Protein AF-A6TVL2-F1 (afdb_monomer_lite)

Radius of gyration: 31.49 Å; chains: 1; bounding box: 75×98×92 Å

Sequence (326 aa):
MNNKSIMKRIFPSILFLMISLLLFSCSPSPERPEEEHNPNNTPETPQVLEEMEEELLNLMHDLDSIEGIQVAMLEEENEKMEEDMEESYVLKSEEDEVVLAEEHDEGEEETKENGVDVQRLIHEHQLIGILLGAEDIEGNLDLDELPPADMEALWFELNNLIDELHRKWNVLEPELQKAKVDRSDIEEFEEQLDRLSLTVLDQEIMESLFHSNQLTFLLAKYRGNFDDDLPNEIPKMKFYIRESVLLAANDNFVEAVDAVESAQELEEQIRHILIKEDAEDVVQKFQLSIDDLIHELNNEDFYLTQIKAPIVIKNIMLMDETFSAH

Structure (mmCIF, N/CA/C/O backbone):
data_AF-A6TVL2-F1
#
_entry.id   AF-A6TVL2-F1
#
loop_
_atom_site.group_PDB
_atom_site.id
_atom_site.type_symbol
_atom_site.label_atom_id
_atom_site.label_alt_id
_atom_site.label_comp_id
_atom_site.label_asym_id
_atom_site.label_entity_id
_atom_site.label_seq_id
_atom_site.pdbx_PDB_ins_code
_atom_site.Cartn_x
_atom_site.Cartn_y
_atom_site.Cartn_z
_atom_site.occupancy
_atom_site.B_iso_or_equiv
_atom_site.auth_seq_id
_atom_site.auth_comp_id
_atom_site.auth_asym_id
_atom_site.auth_atom_id
_atom_site.pdbx_PDB_model_num
ATOM 1 N N . MET A 1 1 ? -34.918 69.072 38.604 1.00 52.12 1 MET A N 1
ATOM 2 C CA . MET A 1 1 ? -34.604 67.818 39.331 1.00 52.12 1 MET A CA 1
ATOM 3 C C . MET A 1 1 ? -33.172 67.425 39.007 1.00 52.12 1 MET A C 1
ATOM 5 O O . MET A 1 1 ? -32.757 67.586 37.872 1.00 52.12 1 MET A O 1
ATOM 9 N N . ASN A 1 2 ? -32.385 67.060 40.019 1.00 49.00 2 ASN A N 1
ATOM 10 C CA . ASN A 1 2 ? -30.921 67.048 39.957 1.00 49.00 2 ASN A CA 1
ATOM 11 C C . ASN A 1 2 ? -30.409 65.695 39.409 1.00 49.00 2 ASN A C 1
ATOM 13 O O . ASN A 1 2 ? -30.448 64.695 40.123 1.00 49.00 2 ASN A O 1
ATOM 17 N N . ASN A 1 3 ? -29.930 65.652 38.159 1.00 53.09 3 ASN A N 1
ATOM 18 C CA . ASN A 1 3 ? -29.545 64.410 37.454 1.00 53.09 3 ASN A CA 1
ATOM 19 C C . ASN A 1 3 ? -28.445 63.584 38.157 1.00 53.09 3 ASN A C 1
ATOM 21 O O . ASN A 1 3 ? -28.313 62.388 37.905 1.00 53.09 3 ASN A O 1
ATOM 25 N N . LYS A 1 4 ? -27.698 64.175 39.100 1.00 54.31 4 LYS A N 1
ATOM 26 C CA . LYS A 1 4 ? -26.676 63.468 39.891 1.00 54.31 4 LYS A CA 1
ATOM 27 C C . LYS A 1 4 ? -27.239 62.488 40.932 1.00 54.31 4 LYS A C 1
ATOM 29 O O . LYS A 1 4 ? -26.519 61.571 41.319 1.00 54.31 4 LYS A O 1
ATOM 34 N N . SER A 1 5 ? -28.484 62.642 41.400 1.00 53.41 5 SER A N 1
ATOM 35 C CA . SER A 1 5 ? -29.063 61.711 42.392 1.00 53.41 5 SER A CA 1
ATOM 36 C C . SER A 1 5 ? -29.716 60.481 41.757 1.00 53.41 5 SER A C 1
ATOM 38 O O . SER A 1 5 ? -29.784 59.429 42.391 1.00 53.41 5 SER A O 1
ATOM 40 N N . ILE A 1 6 ? -30.143 60.599 40.498 1.00 57.78 6 ILE A N 1
ATOM 41 C CA . ILE A 1 6 ? -30.764 59.515 39.730 1.00 57.78 6 ILE A CA 1
ATOM 42 C C . ILE A 1 6 ? -29.687 58.505 39.306 1.00 57.78 6 ILE A C 1
ATOM 44 O O . ILE A 1 6 ? -29.838 57.306 39.531 1.00 57.78 6 ILE A O 1
ATOM 48 N N . MET A 1 7 ? -28.535 58.987 38.829 1.00 56.09 7 MET A N 1
ATOM 49 C CA . MET A 1 7 ? -27.430 58.127 38.388 1.00 56.09 7 MET A CA 1
ATOM 50 C C . MET A 1 7 ? -26.834 57.277 39.528 1.00 56.09 7 MET A C 1
ATOM 52 O O . MET A 1 7 ? -26.486 56.122 39.311 1.00 56.09 7 MET A O 1
ATOM 56 N N . LYS A 1 8 ? -26.806 57.789 40.770 1.00 57.53 8 LYS A N 1
ATOM 57 C CA . LYS A 1 8 ? -26.320 57.043 41.951 1.00 57.53 8 LYS A CA 1
ATOM 58 C C . LYS A 1 8 ? -27.260 55.930 42.433 1.00 57.53 8 LYS A C 1
ATOM 60 O O . LYS A 1 8 ? -26.809 55.049 43.154 1.00 57.53 8 LYS A O 1
ATOM 65 N N . ARG A 1 9 ? -28.546 55.962 42.063 1.00 61.84 9 ARG A N 1
ATOM 66 C CA . ARG A 1 9 ? -29.520 54.904 42.403 1.00 61.84 9 ARG A CA 1
ATOM 67 C C . ARG A 1 9 ? -29.642 53.844 41.309 1.00 61.84 9 ARG A C 1
ATOM 69 O O . ARG A 1 9 ? -29.896 52.684 41.613 1.00 61.84 9 ARG A O 1
ATOM 76 N N . ILE A 1 10 ? -29.415 54.233 40.056 1.00 62.88 10 ILE A N 1
ATOM 77 C CA . ILE A 1 10 ? -29.495 53.327 38.905 1.00 62.88 10 ILE A CA 1
ATOM 78 C C . ILE A 1 10 ? -28.203 52.508 38.747 1.00 62.88 10 ILE A C 1
ATOM 80 O O . ILE A 1 10 ? -28.277 51.319 38.456 1.00 62.88 10 ILE A O 1
ATOM 84 N N . PHE A 1 11 ? -27.031 53.093 39.022 1.00 64.88 11 PHE A N 1
ATOM 85 C CA . PHE A 1 11 ? -25.739 52.408 38.875 1.00 64.88 11 PHE A CA 1
ATOM 86 C C . PHE A 1 11 ? -25.601 51.091 39.672 1.00 64.88 11 PHE A C 1
ATOM 88 O O . PHE A 1 11 ? -25.216 50.096 39.063 1.00 64.88 11 PHE A O 1
ATOM 95 N N . PRO A 1 12 ? -25.967 51.000 40.972 1.00 66.94 12 PRO A N 1
ATOM 96 C CA . PRO A 1 12 ? -25.895 49.723 41.687 1.00 66.94 12 PRO A CA 1
ATOM 97 C C . PRO A 1 12 ? -26.920 48.699 41.175 1.00 66.94 12 PRO A C 1
ATOM 99 O O . PRO A 1 12 ? -26.655 47.505 41.232 1.00 66.94 12 PRO A O 1
ATOM 102 N N . SER A 1 13 ? -28.051 49.149 40.620 1.00 66.81 13 SER A N 1
ATOM 103 C CA . SER A 1 13 ? -29.080 48.257 40.067 1.00 66.81 13 SER A CA 1
ATOM 104 C C . SER A 1 13 ? -28.656 47.658 38.719 1.00 66.81 13 SER A C 1
ATOM 106 O O . SER A 1 13 ? -28.900 46.484 38.472 1.00 66.81 13 SER A O 1
ATOM 108 N N . ILE A 1 14 ? -27.963 48.431 37.872 1.00 71.50 14 ILE A N 1
ATOM 109 C CA . ILE A 1 14 ? -27.392 47.942 36.603 1.00 71.50 14 ILE A CA 1
ATOM 110 C C . ILE A 1 14 ? -26.191 47.023 36.862 1.00 71.50 14 ILE A C 1
ATOM 112 O O . ILE A 1 14 ? -26.055 45.995 36.204 1.00 71.50 14 ILE A O 1
ATOM 116 N N . LEU A 1 15 ? -25.353 47.344 37.854 1.00 69.25 15 LEU A N 1
ATOM 117 C CA . LEU A 1 15 ? -24.212 46.505 38.229 1.00 69.25 15 LEU A CA 1
ATOM 118 C C . LEU A 1 15 ? -24.666 45.145 38.791 1.00 69.25 15 LEU A C 1
ATOM 120 O O . LEU A 1 15 ? -24.077 44.120 38.464 1.00 69.25 15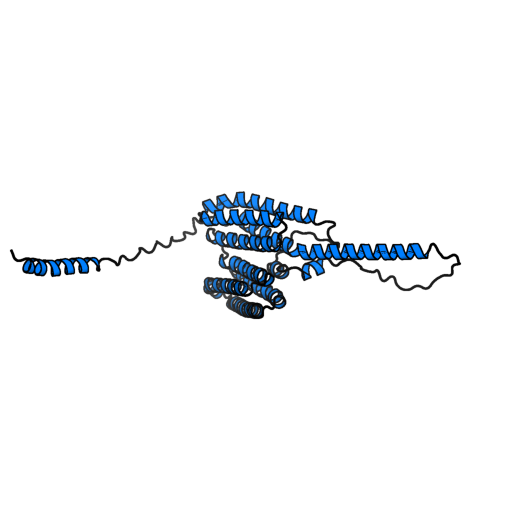 LEU A O 1
ATOM 124 N N . PHE A 1 16 ? -25.755 45.113 39.567 1.00 69.38 16 PHE A N 1
ATOM 125 C CA . PHE A 1 16 ? -26.350 43.869 40.071 1.00 69.38 16 PHE A CA 1
ATOM 126 C C . PHE A 1 16 ? -27.021 43.037 38.958 1.00 69.38 16 PHE A C 1
ATOM 128 O O . PHE A 1 16 ? -26.980 41.806 38.987 1.00 69.38 16 PHE A O 1
ATOM 135 N N . LEU A 1 17 ? -27.582 43.693 37.933 1.00 68.88 17 LEU A N 1
ATOM 136 C CA . LEU A 1 17 ? -28.165 43.025 36.762 1.00 68.88 17 LEU A CA 1
ATOM 137 C C . LEU A 1 17 ? -27.091 42.422 35.830 1.00 68.88 17 LEU A C 1
ATOM 139 O O . LEU A 1 17 ? -27.290 41.349 35.276 1.00 68.88 17 LEU A O 1
ATOM 143 N N . MET A 1 18 ? -25.925 43.064 35.707 1.00 63.66 18 MET A N 1
ATOM 144 C CA . MET A 1 18 ? -24.775 42.519 34.963 1.00 63.66 18 MET A CA 1
ATOM 145 C C . MET A 1 18 ? -24.092 41.354 35.694 1.00 63.66 18 MET A C 1
ATOM 147 O O . MET A 1 18 ? -23.687 40.391 35.054 1.00 63.66 18 MET A O 1
ATOM 151 N N . ILE A 1 19 ? -24.005 41.395 37.028 1.00 65.94 19 ILE A N 1
ATOM 152 C CA . ILE A 1 19 ? -23.413 40.303 37.825 1.00 65.94 19 ILE A CA 1
ATOM 153 C C . ILE A 1 19 ? -24.326 39.064 37.856 1.00 65.94 19 ILE A C 1
ATOM 155 O O . ILE A 1 19 ? -23.829 37.942 37.875 1.00 65.94 19 ILE A O 1
ATOM 159 N N . SER A 1 20 ? -25.650 39.236 37.796 1.00 57.59 20 SER A N 1
ATOM 160 C CA . SER A 1 20 ? -26.596 38.106 37.731 1.00 57.59 20 SER A CA 1
ATOM 161 C C . SER A 1 20 ? -26.622 37.400 36.369 1.00 57.59 20 SER A C 1
ATOM 163 O O . SER A 1 20 ? -26.923 36.210 36.321 1.00 57.59 20 SER A O 1
ATOM 165 N N . LEU A 1 21 ? -26.228 38.078 35.285 1.00 56.72 21 LEU A N 1
ATOM 166 C CA . LEU A 1 21 ? -26.064 37.466 33.958 1.00 56.72 21 LEU A CA 1
ATOM 167 C C . LEU A 1 21 ? -24.776 36.632 33.820 1.00 56.72 21 LEU A C 1
ATOM 169 O O . LEU A 1 21 ? -24.690 35.810 32.915 1.00 56.72 21 LEU A O 1
ATOM 173 N N . LEU A 1 22 ? -23.807 36.780 34.732 1.00 52.56 22 LEU A N 1
ATOM 174 C CA . LEU A 1 22 ? -22.560 35.998 34.737 1.00 52.56 22 LEU A CA 1
ATOM 175 C C . LEU A 1 22 ? -22.637 34.711 35.581 1.00 52.56 22 LEU A C 1
ATOM 177 O O . LEU A 1 22 ? -21.680 33.945 35.600 1.00 52.56 22 LEU A O 1
ATOM 181 N N . LEU A 1 23 ? -23.761 34.447 36.262 1.00 48.16 23 LEU A N 1
ATOM 182 C CA . LEU A 1 23 ? -23.944 33.267 37.127 1.00 48.16 23 LEU A CA 1
ATOM 183 C C . LEU A 1 23 ? -24.873 32.187 36.533 1.00 48.16 23 LEU A C 1
ATOM 185 O O . LEU A 1 23 ? -25.192 31.225 37.222 1.00 48.16 23 LEU A O 1
ATOM 189 N N . PHE A 1 24 ? -25.276 32.314 35.262 1.00 47.53 24 PHE A N 1
ATOM 190 C CA . PHE A 1 24 ? -26.097 31.318 34.548 1.00 47.53 24 PHE A CA 1
ATOM 191 C C . PHE A 1 24 ? -25.427 30.709 33.303 1.00 47.53 24 PHE A C 1
ATOM 193 O O . PHE A 1 24 ? -26.079 29.991 32.553 1.00 47.53 24 PHE A O 1
ATOM 200 N N . SER A 1 25 ? -24.125 30.930 33.094 1.00 40.12 25 SER A N 1
ATOM 201 C CA . SER A 1 25 ? -23.369 30.304 31.999 1.00 40.12 25 SER A CA 1
ATOM 202 C C . SER A 1 25 ? -22.441 29.204 32.517 1.00 40.12 25 SER A C 1
ATOM 204 O O . SER A 1 25 ? -21.225 29.323 32.455 1.00 40.12 25 SER A O 1
ATOM 206 N N . CYS A 1 26 ? -23.046 28.146 33.047 1.00 41.94 26 CYS A N 1
ATOM 207 C CA . CYS A 1 26 ? -22.468 26.806 33.137 1.00 41.94 26 CYS A CA 1
ATOM 208 C C . CYS A 1 26 ? -23.635 25.826 32.984 1.00 41.94 26 CYS A C 1
ATOM 210 O O . CYS A 1 26 ? -24.176 25.320 33.965 1.00 41.94 26 CYS A O 1
ATOM 212 N N . SER A 1 27 ? -24.082 25.619 31.747 1.00 43.22 27 SER A N 1
ATOM 213 C CA . SER A 1 27 ? -24.756 24.373 31.401 1.00 43.22 27 SER A CA 1
ATOM 214 C C . SER A 1 27 ? -23.661 23.317 31.241 1.00 43.22 27 SER A C 1
ATOM 216 O O . SER A 1 27 ? -22.768 23.545 30.421 1.00 43.22 27 SER A O 1
ATOM 218 N N . PRO A 1 28 ? -23.674 22.192 31.975 1.00 39.69 28 PRO A N 1
ATOM 219 C CA . PRO A 1 28 ? -22.946 21.028 31.496 1.00 39.69 28 PRO A CA 1
ATOM 220 C C . PRO A 1 28 ? -23.493 20.733 30.097 1.00 39.69 28 PRO A C 1
ATOM 222 O O . PRO A 1 28 ? -24.714 20.681 29.914 1.00 39.69 28 PRO A O 1
ATOM 225 N N . SER A 1 29 ? -22.613 20.629 29.099 1.00 44.09 29 SER A N 1
ATOM 226 C CA . SER A 1 29 ? -23.004 19.978 27.853 1.00 44.09 29 SER A CA 1
ATOM 227 C C . SER A 1 29 ? -23.643 18.649 28.246 1.00 44.09 29 SER A C 1
ATOM 229 O O . SER A 1 29 ? -23.066 17.955 29.087 1.00 44.09 29 SER A O 1
ATOM 231 N N . PRO A 1 30 ? -24.827 18.293 27.725 1.00 38.66 30 PRO A N 1
ATOM 232 C CA . PRO A 1 30 ? -25.226 16.906 27.799 1.00 38.66 30 PRO A CA 1
ATOM 233 C C . PRO A 1 30 ? -24.100 16.134 27.112 1.00 38.66 30 PRO A C 1
ATOM 235 O O . PRO A 1 30 ? -23.794 16.403 25.946 1.00 38.66 30 PRO A O 1
ATOM 238 N N . GLU A 1 31 ? -23.437 15.248 27.855 1.00 39.66 31 GLU A N 1
ATOM 239 C CA . GLU A 1 31 ? -22.768 14.110 27.240 1.00 39.66 31 GLU A CA 1
ATOM 240 C C . GLU A 1 31 ? -23.773 13.583 26.215 1.00 39.66 31 GLU A C 1
ATOM 242 O O . GLU A 1 31 ? -24.938 13.322 26.552 1.00 39.66 31 GLU A O 1
ATOM 247 N N . ARG A 1 32 ? -23.377 13.558 24.933 1.00 36.53 32 ARG A N 1
ATOM 248 C CA . ARG A 1 32 ? -24.118 12.735 23.979 1.00 36.53 32 ARG A CA 1
ATOM 249 C C . ARG A 1 32 ? -24.212 11.376 24.668 1.00 36.53 32 ARG A C 1
ATOM 251 O O . ARG A 1 32 ? -23.190 10.954 25.211 1.00 36.53 32 ARG A O 1
ATOM 258 N N . PRO A 1 33 ? -25.389 10.736 24.721 1.00 35.12 33 PRO A N 1
ATOM 259 C CA . PRO A 1 33 ? -25.401 9.335 25.089 1.00 35.12 33 PRO A CA 1
ATOM 260 C C . PRO A 1 33 ? -24.352 8.692 24.187 1.00 35.12 33 PRO A C 1
ATOM 262 O O . PRO A 1 33 ? -24.442 8.855 22.968 1.00 35.12 33 PRO A O 1
ATOM 265 N N . GLU A 1 34 ? -23.321 8.082 24.771 1.00 39.59 34 GLU A N 1
ATOM 266 C CA . GLU A 1 34 ? -22.623 7.019 24.067 1.00 39.59 34 GLU A CA 1
ATOM 267 C C . GLU A 1 34 ? -23.757 6.126 23.574 1.00 39.59 34 GLU A C 1
ATOM 269 O O . GLU A 1 34 ? -24.573 5.653 24.375 1.00 39.59 34 GLU A O 1
ATOM 274 N N . GLU A 1 35 ? -23.946 6.070 22.254 1.00 39.97 35 GLU A N 1
ATOM 275 C CA . GLU A 1 35 ? -24.850 5.087 21.692 1.00 39.97 35 GLU A CA 1
ATOM 276 C C . GLU A 1 35 ? -24.286 3.758 22.171 1.00 39.97 35 GLU A C 1
ATOM 278 O O . GLU A 1 35 ? -23.203 3.359 21.754 1.00 39.97 35 GLU A O 1
ATOM 283 N N . GLU A 1 36 ? -24.973 3.131 23.131 1.00 35.69 36 GLU A N 1
ATOM 284 C CA . GLU A 1 36 ? -24.740 1.739 23.483 1.00 35.69 36 GLU A CA 1
ATOM 285 C C . GLU A 1 36 ? -24.767 0.980 22.159 1.00 35.69 36 GLU A C 1
ATOM 287 O O . GLU A 1 36 ? -25.831 0.815 21.548 1.00 35.69 36 GLU A O 1
ATOM 292 N N . HIS A 1 37 ? -23.582 0.590 21.690 1.00 45.03 37 HIS A N 1
ATOM 293 C CA . HIS A 1 37 ? -23.422 -0.273 20.542 1.00 45.03 37 HIS A CA 1
ATOM 294 C C . HIS A 1 37 ? -24.151 -1.562 20.914 1.00 45.03 37 HIS A C 1
ATOM 296 O O . HIS A 1 37 ? -23.710 -2.320 21.773 1.00 45.03 37 HIS A O 1
ATOM 302 N N . ASN A 1 38 ? -25.368 -1.726 20.397 1.00 44.03 38 ASN A N 1
ATOM 303 C CA . ASN A 1 38 ? -26.148 -2.930 20.608 1.00 44.03 38 ASN A CA 1
ATOM 304 C C . ASN A 1 38 ? -25.693 -3.926 19.539 1.00 44.03 38 ASN A C 1
ATOM 306 O O . ASN A 1 38 ? -26.133 -3.775 18.395 1.00 44.03 38 ASN A O 1
ATOM 310 N N . PRO A 1 39 ? -24.878 -4.938 19.887 1.00 52.16 39 PRO A N 1
ATOM 311 C CA . PRO A 1 39 ? -24.320 -5.879 18.917 1.00 52.16 39 PRO A CA 1
ATOM 312 C C . PRO A 1 39 ? -25.400 -6.667 18.159 1.00 52.16 39 PRO A C 1
ATOM 314 O O . PRO A 1 39 ? -25.133 -7.247 17.123 1.00 52.16 39 PRO A O 1
ATOM 317 N N . ASN A 1 40 ? -26.667 -6.647 18.600 1.00 54.09 40 ASN A N 1
ATOM 318 C CA . ASN A 1 40 ? -27.753 -7.332 17.889 1.00 54.09 40 ASN A CA 1
ATOM 319 C C . ASN A 1 40 ? -28.254 -6.614 16.617 1.00 54.09 40 ASN A C 1
ATOM 321 O O . ASN A 1 40 ? -29.217 -7.096 16.021 1.00 54.09 40 ASN A O 1
ATOM 325 N N . ASN A 1 41 ? -27.696 -5.459 16.231 1.00 65.38 41 ASN A N 1
ATOM 326 C CA . ASN A 1 41 ? -28.152 -4.687 15.062 1.00 65.38 41 ASN A CA 1
ATOM 327 C C . ASN A 1 41 ? -27.027 -4.234 14.110 1.00 65.38 41 ASN A C 1
ATOM 329 O O . ASN A 1 41 ? -27.333 -3.524 13.148 1.00 65.38 41 ASN A O 1
ATOM 333 N N . THR A 1 42 ? -25.765 -4.581 14.371 1.00 75.62 42 THR A N 1
ATOM 334 C CA . THR A 1 42 ? -24.653 -4.261 13.464 1.00 75.62 42 THR A CA 1
ATOM 335 C C . THR A 1 42 ? -24.659 -5.266 12.305 1.00 75.62 42 THR A C 1
ATOM 337 O O . THR A 1 42 ? -24.845 -6.456 12.558 1.00 75.62 42 THR A O 1
ATOM 340 N N . PRO A 1 43 ? -24.575 -4.829 11.036 1.00 86.00 43 PRO A N 1
ATOM 341 C CA . PRO A 1 43 ? -24.480 -5.757 9.912 1.00 86.00 43 PRO A CA 1
ATOM 342 C C . PRO A 1 43 ? -23.125 -6.482 9.913 1.00 86.00 43 PRO A C 1
ATOM 344 O O . PRO A 1 43 ? -22.121 -5.885 10.286 1.00 86.00 43 PRO A O 1
ATOM 347 N N . GLU A 1 44 ? -23.102 -7.739 9.461 1.00 89.25 44 GLU A N 1
ATOM 348 C CA . GLU A 1 44 ? -21.853 -8.464 9.173 1.00 89.25 44 GLU A CA 1
ATOM 349 C C . GLU A 1 44 ? -21.042 -7.725 8.099 1.00 89.25 44 GLU A C 1
ATOM 351 O O . GLU A 1 44 ? -21.626 -7.089 7.207 1.00 89.25 44 GLU A O 1
ATOM 356 N N . THR A 1 45 ? -19.713 -7.832 8.165 1.00 90.50 45 THR A N 1
ATOM 357 C CA . THR A 1 45 ? -18.810 -7.271 7.154 1.00 90.50 45 THR A CA 1
ATOM 358 C C . THR A 1 45 ? -19.135 -7.848 5.769 1.00 90.50 45 THR A C 1
ATOM 360 O O . THR A 1 45 ? -19.138 -9.067 5.584 1.00 90.50 45 THR A O 1
ATOM 363 N N . PRO A 1 46 ? -19.443 -7.008 4.762 1.00 93.56 46 PRO A N 1
ATOM 364 C CA . PRO A 1 46 ? -19.700 -7.483 3.413 1.00 93.56 46 PRO A CA 1
ATOM 365 C C . PRO A 1 46 ? -18.424 -8.072 2.811 1.00 93.56 46 PRO A C 1
ATOM 367 O O . PRO A 1 46 ? -17.417 -7.379 2.740 1.00 93.56 46 PRO A O 1
ATOM 370 N N . GLN A 1 47 ? -18.497 -9.291 2.273 1.00 94.62 47 GLN A N 1
ATOM 371 C CA . GLN A 1 47 ? -17.367 -9.949 1.596 1.00 94.62 47 GLN A CA 1
ATOM 372 C C . GLN A 1 47 ? -16.707 -9.057 0.525 1.00 94.62 47 GLN A C 1
ATOM 374 O O . GLN A 1 47 ? -15.495 -9.061 0.362 1.00 94.62 47 GLN A O 1
ATOM 379 N N . VAL A 1 48 ? -17.500 -8.237 -0.175 1.00 96.69 48 VAL A N 1
ATOM 380 C CA . VAL A 1 48 ? -16.995 -7.310 -1.199 1.00 96.69 48 VAL A CA 1
ATOM 381 C C . VAL A 1 48 ? -16.019 -6.260 -0.642 1.00 96.69 48 VAL A C 1
ATOM 383 O O . VAL A 1 48 ? -15.192 -5.766 -1.395 1.00 96.69 48 VAL A O 1
ATOM 386 N N . LEU A 1 49 ? -16.087 -5.922 0.652 1.00 96.12 49 LEU A N 1
ATOM 387 C CA . LEU A 1 49 ? -15.123 -5.024 1.296 1.00 96.12 49 LEU A CA 1
ATOM 388 C C . LEU A 1 49 ? -13.731 -5.664 1.336 1.00 96.12 49 LEU A C 1
ATOM 390 O O . LEU A 1 49 ? -12.756 -5.008 0.986 1.00 96.12 49 LEU A O 1
ATOM 394 N N . GLU A 1 50 ? -13.656 -6.939 1.722 1.00 93.88 50 GLU A N 1
ATOM 395 C CA . GLU A 1 50 ? -12.404 -7.703 1.790 1.00 93.88 50 GLU A CA 1
ATOM 396 C C . GLU A 1 50 ? -11.839 -7.964 0.394 1.00 93.88 50 GLU A C 1
ATOM 398 O O . GLU A 1 50 ? -10.662 -7.719 0.156 1.00 93.88 50 GLU A O 1
ATOM 403 N N . GLU A 1 51 ? -12.693 -8.363 -0.554 1.00 96.81 51 GLU A N 1
ATOM 404 C CA . GLU A 1 51 ? -12.283 -8.570 -1.949 1.00 96.81 51 GLU A CA 1
ATOM 405 C C . GLU A 1 51 ? -11.722 -7.289 -2.584 1.00 96.81 51 GLU A C 1
ATOM 407 O O . GLU A 1 51 ? -10.771 -7.351 -3.354 1.00 96.81 51 GLU A O 1
ATOM 412 N N . MET A 1 52 ? -12.301 -6.120 -2.278 1.00 97.88 52 MET A N 1
ATOM 413 C CA . MET A 1 52 ? -11.763 -4.842 -2.757 1.00 97.88 52 MET A CA 1
ATOM 414 C C . MET A 1 52 ? -10.410 -4.511 -2.127 1.00 97.88 52 MET A C 1
ATOM 416 O O . MET A 1 52 ? -9.555 -3.951 -2.806 1.00 97.88 52 MET A O 1
ATOM 420 N N . GLU A 1 53 ? -10.218 -4.818 -0.843 1.00 96.94 53 GLU A N 1
ATOM 421 C CA . GLU A 1 53 ? -8.933 -4.609 -0.170 1.00 96.94 53 GLU A CA 1
ATOM 422 C C . GLU A 1 53 ? -7.842 -5.479 -0.806 1.00 96.94 53 GLU A C 1
ATOM 424 O O . GLU A 1 53 ? -6.781 -4.961 -1.145 1.00 96.94 53 GLU A O 1
ATOM 429 N N . GLU A 1 54 ? -8.125 -6.761 -1.044 1.00 96.69 54 GLU A N 1
ATOM 430 C CA . GLU A 1 54 ? -7.216 -7.691 -1.725 1.00 96.69 54 GLU A CA 1
ATOM 431 C C . GLU A 1 54 ? -6.875 -7.218 -3.148 1.00 96.69 54 GLU A C 1
ATOM 433 O O . GLU A 1 54 ? -5.701 -7.115 -3.501 1.00 96.69 54 GLU A O 1
ATOM 438 N N . GLU A 1 55 ? -7.875 -6.838 -3.951 1.00 97.44 55 GLU A N 1
ATOM 439 C CA . GLU A 1 55 ? -7.644 -6.354 -5.319 1.00 97.44 55 GLU A CA 1
ATOM 440 C C . GLU A 1 55 ? -6.805 -5.071 -5.364 1.00 97.44 55 GLU A C 1
ATOM 442 O O . GLU A 1 55 ? -5.955 -4.930 -6.244 1.00 97.44 55 GLU A O 1
ATOM 447 N N . LEU A 1 56 ? -6.992 -4.151 -4.411 1.00 98.44 56 LEU A N 1
ATOM 448 C CA . LEU A 1 56 ? -6.160 -2.950 -4.298 1.00 98.44 56 LEU A CA 1
ATOM 449 C C . LEU A 1 56 ? -4.707 -3.290 -3.955 1.00 98.44 56 LEU A C 1
ATOM 451 O O . LEU A 1 56 ? -3.795 -2.678 -4.507 1.00 98.44 56 LEU A O 1
ATOM 455 N N . LEU A 1 57 ? -4.480 -4.255 -3.062 1.00 98.31 57 LEU A N 1
ATOM 456 C CA . LEU A 1 57 ? -3.134 -4.678 -2.673 1.00 98.31 57 LEU A CA 1
ATOM 457 C C . LEU A 1 57 ? -2.414 -5.405 -3.813 1.00 98.31 57 LEU A C 1
ATOM 459 O O . LEU A 1 57 ? -1.244 -5.117 -4.073 1.00 98.31 57 LEU A O 1
ATOM 463 N N . ASN A 1 58 ? -3.115 -6.272 -4.544 1.00 97.06 58 ASN A N 1
ATOM 464 C CA . ASN A 1 58 ? -2.542 -6.938 -5.712 1.00 97.06 58 ASN A CA 1
ATOM 465 C C . ASN A 1 58 ? -2.258 -5.924 -6.833 1.00 97.06 58 ASN A C 1
ATOM 467 O O . ASN A 1 58 ? -1.192 -5.966 -7.440 1.00 97.06 58 ASN A O 1
ATOM 471 N N . LEU A 1 59 ? -3.153 -4.951 -7.057 1.00 97.81 59 LEU A N 1
ATOM 472 C CA . LEU A 1 59 ? -2.910 -3.847 -7.991 1.00 97.81 59 LEU A CA 1
ATOM 473 C C . LEU A 1 59 ? -1.665 -3.038 -7.600 1.00 97.81 59 LEU A C 1
ATOM 475 O O . LEU A 1 59 ? -0.874 -2.689 -8.471 1.00 97.81 59 LEU A O 1
ATOM 479 N N . MET A 1 60 ? -1.470 -2.746 -6.309 1.00 98.31 60 MET A N 1
ATOM 480 C CA . MET A 1 60 ? -0.256 -2.074 -5.828 1.00 98.31 60 MET A CA 1
ATOM 481 C C . MET A 1 60 ? 0.999 -2.886 -6.138 1.00 98.31 60 MET A C 1
ATOM 483 O O . MET A 1 60 ? 1.987 -2.310 -6.587 1.00 98.31 60 MET A O 1
ATOM 487 N N . HIS A 1 61 ? 0.963 -4.203 -5.928 1.00 97.31 61 HIS A N 1
ATOM 488 C CA . HIS A 1 61 ? 2.076 -5.076 -6.290 1.00 97.31 61 HIS A CA 1
ATOM 489 C C . HIS A 1 61 ? 2.364 -5.004 -7.796 1.00 97.31 61 HIS A C 1
ATOM 491 O O . HIS A 1 61 ? 3.508 -4.801 -8.198 1.00 97.31 61 HIS A O 1
ATOM 497 N N . ASP A 1 62 ? 1.327 -5.132 -8.623 1.00 96.38 62 ASP A N 1
ATOM 498 C CA . ASP A 1 62 ? 1.448 -5.124 -10.081 1.00 96.38 62 ASP A CA 1
ATOM 499 C C . ASP A 1 62 ? 1.983 -3.780 -10.606 1.00 96.38 62 ASP A C 1
ATOM 501 O O . ASP A 1 62 ? 2.845 -3.763 -11.485 1.00 96.38 62 ASP A O 1
ATOM 505 N N . LEU A 1 63 ? 1.527 -2.659 -10.031 1.00 97.56 63 LEU A N 1
ATOM 506 C CA . LEU A 1 63 ? 2.035 -1.310 -10.304 1.00 97.56 63 LEU A CA 1
ATOM 507 C C . LEU A 1 63 ? 3.521 -1.171 -9.947 1.00 97.56 63 LEU A C 1
ATOM 509 O O . LEU A 1 63 ? 4.293 -0.623 -10.733 1.00 97.56 63 LEU A O 1
ATOM 513 N N . ASP A 1 64 ? 3.927 -1.677 -8.782 1.00 97.06 64 ASP A N 1
ATOM 514 C CA . ASP A 1 64 ? 5.304 -1.595 -8.280 1.00 97.06 64 ASP A CA 1
ATOM 515 C C . ASP A 1 64 ? 6.286 -2.448 -9.107 1.00 97.06 64 ASP A C 1
ATOM 517 O O . ASP A 1 64 ? 7.482 -2.171 -9.158 1.00 97.06 64 ASP A O 1
ATOM 521 N N . SER A 1 65 ? 5.794 -3.470 -9.813 1.00 95.56 65 SER A N 1
ATOM 522 C CA . SER A 1 65 ? 6.605 -4.290 -10.722 1.00 95.56 65 SER A CA 1
ATOM 523 C C . SER A 1 65 ? 6.897 -3.625 -12.074 1.00 95.56 65 SER A C 1
ATOM 525 O O . SER A 1 65 ? 7.805 -4.069 -12.781 1.00 95.56 65 SER A O 1
ATOM 527 N N . ILE A 1 66 ? 6.163 -2.572 -12.457 1.00 95.31 66 ILE A N 1
ATOM 528 C CA . ILE A 1 66 ? 6.216 -1.987 -13.809 1.00 95.31 66 ILE A CA 1
ATOM 529 C C . ILE A 1 66 ? 7.617 -1.509 -14.187 1.00 95.31 66 ILE A C 1
ATOM 531 O O . ILE A 1 66 ? 8.064 -1.773 -15.303 1.00 95.31 66 ILE A O 1
ATOM 535 N N . GLU A 1 67 ? 8.317 -0.811 -13.291 1.00 94.94 67 GLU A N 1
ATOM 536 C CA . GLU A 1 67 ? 9.642 -0.264 -13.601 1.00 94.94 67 GLU A CA 1
ATOM 537 C C . GLU A 1 67 ? 10.650 -1.384 -13.886 1.00 94.94 67 GLU A C 1
ATOM 539 O O . GLU A 1 67 ? 11.339 -1.355 -14.906 1.00 94.94 67 GLU A O 1
ATOM 544 N N . GLY A 1 68 ? 10.670 -2.429 -13.057 1.00 93.62 68 GLY A N 1
ATOM 545 C CA . GLY A 1 68 ? 11.551 -3.575 -13.276 1.00 93.62 68 GLY A CA 1
ATOM 546 C C . GLY A 1 68 ? 11.225 -4.350 -14.555 1.00 93.62 68 GLY A C 1
ATOM 547 O O . GLY A 1 68 ? 12.142 -4.778 -15.256 1.00 93.62 68 GLY A O 1
ATOM 548 N N . ILE A 1 69 ? 9.943 -4.460 -14.923 1.00 93.44 69 ILE A N 1
ATOM 549 C CA . ILE A 1 69 ? 9.523 -5.035 -16.212 1.00 93.44 69 ILE A CA 1
ATOM 550 C C . ILE A 1 69 ? 10.055 -4.193 -17.378 1.00 93.44 69 ILE A C 1
ATOM 552 O O . ILE A 1 69 ? 10.612 -4.741 -18.329 1.00 93.44 69 ILE A O 1
ATOM 556 N N . GLN A 1 70 ? 9.927 -2.865 -17.310 1.00 93.69 70 GLN A N 1
ATOM 557 C CA . GLN A 1 70 ? 10.434 -1.970 -18.354 1.00 93.69 70 GLN A CA 1
ATOM 558 C C . GLN A 1 70 ? 11.953 -2.087 -18.507 1.00 93.69 70 GLN A C 1
ATOM 560 O O . GLN A 1 70 ? 12.455 -2.126 -19.632 1.00 93.69 70 GLN A O 1
ATOM 565 N N . VAL A 1 71 ? 12.685 -2.182 -17.395 1.00 93.75 71 VAL A N 1
ATOM 566 C CA . VAL A 1 71 ? 14.136 -2.408 -17.414 1.00 93.75 71 VAL A CA 1
ATOM 567 C C . VAL A 1 71 ? 14.464 -3.759 -18.049 1.00 93.75 71 VAL A C 1
ATOM 569 O O . VAL A 1 71 ? 15.328 -3.811 -18.922 1.00 93.75 71 VAL A O 1
ATOM 572 N N . ALA A 1 72 ? 13.732 -4.822 -17.708 1.00 92.19 72 ALA A N 1
ATOM 573 C CA . ALA A 1 72 ? 13.927 -6.144 -18.303 1.00 92.19 72 ALA A CA 1
ATOM 574 C C . ALA A 1 72 ? 13.709 -6.145 -19.822 1.00 92.19 72 ALA A C 1
ATOM 576 O O . ALA A 1 72 ? 14.513 -6.702 -20.568 1.00 92.19 72 ALA A O 1
ATOM 577 N N . MET A 1 73 ? 12.667 -5.463 -20.299 1.00 90.69 73 MET A N 1
ATOM 578 C CA . MET A 1 73 ? 12.411 -5.316 -21.734 1.00 90.69 73 MET A CA 1
ATOM 579 C C . MET A 1 73 ? 13.533 -4.553 -22.451 1.00 90.69 73 MET A C 1
ATOM 581 O O . MET A 1 73 ? 13.929 -4.925 -23.555 1.00 90.69 73 MET A O 1
ATOM 585 N N . LEU A 1 74 ? 14.063 -3.493 -21.830 1.00 91.38 74 LEU A N 1
ATOM 586 C CA . LEU A 1 74 ? 15.171 -2.714 -22.389 1.00 91.38 74 LEU A CA 1
ATOM 587 C C . LEU A 1 74 ? 16.478 -3.517 -22.434 1.00 91.38 74 LEU A C 1
ATOM 589 O O . LEU A 1 74 ? 17.223 -3.408 -23.409 1.00 91.38 74 LEU A O 1
ATOM 593 N N . GLU A 1 75 ? 16.777 -4.307 -21.400 1.00 91.00 75 GLU A N 1
ATOM 594 C CA . GLU A 1 75 ? 17.941 -5.202 -21.394 1.00 91.00 75 GLU A CA 1
ATOM 595 C C . GLU A 1 75 ? 17.826 -6.254 -22.505 1.00 91.00 75 GLU A C 1
ATOM 597 O O . GLU A 1 75 ? 18.772 -6.431 -23.272 1.00 91.00 75 GLU A O 1
ATOM 602 N N . GLU A 1 76 ? 16.649 -6.855 -22.684 1.00 88.56 76 GLU A N 1
ATOM 603 C CA . GLU A 1 76 ? 16.428 -7.883 -23.707 1.00 88.56 76 GLU A CA 1
ATOM 604 C C . GLU A 1 76 ? 16.530 -7.314 -25.135 1.00 88.56 76 GLU A C 1
ATOM 606 O O . GLU A 1 76 ? 17.090 -7.950 -26.031 1.00 88.56 76 GLU A O 1
ATOM 611 N N . GLU A 1 77 ? 16.022 -6.098 -25.371 1.00 87.69 77 GLU A N 1
ATOM 612 C CA . GLU A 1 77 ? 16.179 -5.413 -26.661 1.00 87.69 77 GLU A CA 1
ATOM 613 C C . GLU A 1 77 ? 17.658 -5.123 -26.963 1.00 87.69 77 GLU A C 1
ATOM 615 O O . GLU A 1 77 ? 18.111 -5.307 -28.098 1.00 87.69 77 GLU A O 1
ATOM 620 N N . ASN A 1 78 ? 18.430 -4.709 -25.954 1.00 88.38 78 ASN A N 1
ATOM 621 C CA . ASN A 1 78 ? 19.860 -4.452 -26.107 1.00 88.38 78 ASN A CA 1
ATOM 622 C C . ASN A 1 78 ? 20.649 -5.732 -26.411 1.00 88.38 78 ASN A C 1
ATOM 624 O O . ASN A 1 78 ? 21.481 -5.708 -27.319 1.00 88.38 78 ASN A O 1
ATOM 628 N N . GLU A 1 79 ? 20.365 -6.843 -25.726 1.00 87.69 79 GLU A N 1
ATOM 629 C CA . GLU A 1 79 ? 21.004 -8.138 -26.001 1.00 87.69 79 GLU A CA 1
ATOM 630 C C . GLU A 1 79 ? 20.724 -8.607 -27.435 1.00 87.69 79 GLU A C 1
ATOM 632 O O . GLU A 1 79 ? 21.658 -8.930 -28.173 1.00 87.69 79 GLU A O 1
ATOM 637 N N . LYS A 1 80 ? 19.465 -8.527 -27.890 1.00 86.44 80 LYS A N 1
ATOM 638 C CA . LYS A 1 80 ? 19.087 -8.862 -29.277 1.00 86.44 80 LYS A CA 1
ATOM 639 C C . LYS A 1 80 ? 19.824 -7.997 -30.304 1.00 86.44 80 LYS A C 1
ATOM 641 O O . LYS A 1 80 ? 20.280 -8.501 -31.329 1.00 86.44 80 LYS A O 1
ATOM 646 N N . MET A 1 81 ? 19.974 -6.696 -30.040 1.00 85.38 81 MET A N 1
ATOM 647 C CA . MET A 1 81 ? 20.732 -5.800 -30.922 1.00 85.38 81 MET A CA 1
ATOM 648 C C . MET A 1 81 ? 22.231 -6.130 -30.966 1.00 85.38 81 MET A C 1
ATOM 650 O O . MET A 1 81 ? 22.853 -5.982 -32.023 1.00 85.38 81 MET A O 1
ATOM 654 N N . GLU A 1 82 ? 22.831 -6.535 -29.845 1.00 85.56 82 GLU A N 1
ATOM 655 C CA . GLU A 1 82 ? 24.237 -6.952 -29.797 1.00 85.56 82 GLU A CA 1
ATOM 656 C C . GLU A 1 82 ? 24.466 -8.261 -30.562 1.00 85.56 82 GLU A C 1
ATOM 658 O O . GLU A 1 82 ? 25.400 -8.328 -31.369 1.00 85.56 82 GLU A O 1
ATOM 663 N N . GLU A 1 83 ? 23.580 -9.245 -30.403 1.00 83.12 83 GLU A N 1
ATOM 664 C CA . GLU A 1 83 ? 23.619 -10.510 -31.149 1.00 83.12 83 GLU A CA 1
ATOM 665 C C . GLU A 1 83 ? 23.477 -10.288 -32.663 1.00 83.12 83 GLU A C 1
ATOM 667 O O . GLU A 1 83 ? 24.304 -10.777 -33.439 1.00 83.12 83 GLU A O 1
ATOM 672 N N . ASP A 1 84 ? 22.512 -9.466 -33.091 1.00 80.00 84 ASP A N 1
ATOM 673 C CA . ASP A 1 84 ? 22.317 -9.100 -34.502 1.00 80.00 84 ASP A CA 1
ATOM 674 C C . ASP A 1 84 ? 23.557 -8.396 -35.089 1.00 80.00 84 ASP A C 1
ATOM 676 O O . ASP A 1 84 ? 23.936 -8.604 -36.252 1.00 80.00 84 ASP A O 1
ATOM 680 N N . MET A 1 85 ? 24.222 -7.544 -34.297 1.00 75.94 85 MET A N 1
ATOM 681 C CA . MET A 1 85 ? 25.473 -6.911 -34.710 1.00 75.94 85 MET A CA 1
ATOM 682 C C . MET A 1 85 ? 26.588 -7.944 -34.867 1.00 75.94 85 MET A C 1
ATOM 684 O O . MET A 1 85 ? 27.242 -7.939 -35.916 1.00 75.94 85 MET A O 1
ATOM 688 N N . GLU A 1 86 ? 26.809 -8.818 -33.883 1.00 72.38 86 GLU A N 1
ATOM 689 C CA . GLU A 1 86 ? 27.835 -9.867 -33.938 1.00 72.38 86 GLU A CA 1
ATOM 690 C C . GLU A 1 86 ? 27.616 -10.820 -35.123 1.00 72.38 86 GLU A C 1
ATOM 692 O O . GLU A 1 86 ? 28.556 -11.056 -35.893 1.00 72.38 86 GLU A O 1
ATOM 697 N N . GLU A 1 87 ? 26.383 -11.272 -35.367 1.00 69.00 87 GLU A N 1
ATOM 698 C CA . GLU A 1 87 ? 26.042 -12.125 -36.514 1.00 69.00 87 GLU A CA 1
ATOM 699 C C . GLU A 1 87 ? 26.306 -11.401 -37.849 1.00 69.00 87 GLU A C 1
ATOM 701 O O . GLU A 1 87 ? 26.879 -11.972 -38.785 1.00 69.00 87 GLU A O 1
ATOM 706 N N . SER A 1 88 ? 26.009 -10.098 -37.929 1.00 67.31 88 SER A N 1
ATOM 707 C CA . SER A 1 88 ? 26.305 -9.290 -39.121 1.00 67.31 88 SER A CA 1
ATOM 708 C C . SER A 1 88 ? 27.809 -9.101 -39.386 1.00 67.31 88 SER A C 1
ATOM 710 O O . SER A 1 88 ? 28.214 -8.962 -40.547 1.00 67.31 88 SER A O 1
ATOM 712 N N . TYR A 1 89 ? 28.648 -9.098 -38.341 1.00 58.34 89 TYR A N 1
ATOM 713 C CA . TYR A 1 89 ? 30.109 -9.035 -38.467 1.00 58.34 89 TYR A CA 1
ATOM 714 C C . TYR A 1 89 ? 30.702 -10.381 -38.900 1.00 58.34 89 TYR A C 1
ATOM 716 O O . TYR A 1 89 ? 31.627 -10.385 -39.717 1.00 58.34 89 TYR A O 1
ATOM 724 N N . VAL A 1 90 ? 30.154 -11.500 -38.416 1.00 60.31 90 VAL A N 1
ATOM 725 C CA . VAL A 1 90 ? 30.562 -12.860 -38.812 1.00 60.31 90 VAL A CA 1
ATOM 726 C C . VAL A 1 90 ? 30.174 -13.151 -40.268 1.00 60.31 90 VAL A C 1
ATOM 728 O O . VAL A 1 90 ? 31.008 -13.600 -41.050 1.00 60.31 90 VAL A O 1
ATOM 731 N N . LEU A 1 91 ? 28.967 -12.782 -40.703 1.00 55.88 91 LEU A N 1
ATOM 732 C CA . LEU A 1 91 ? 28.541 -12.971 -42.099 1.00 55.88 91 LEU A CA 1
ATOM 733 C C . LEU A 1 91 ? 29.354 -12.131 -43.103 1.00 55.88 91 LEU A C 1
ATOM 735 O O . LEU A 1 91 ? 29.498 -12.510 -44.265 1.00 55.88 91 LEU A O 1
ATOM 739 N N . LYS A 1 92 ? 29.917 -10.994 -42.671 1.00 54.75 92 LYS A N 1
ATOM 740 C CA . LYS A 1 92 ? 30.778 -10.142 -43.511 1.00 54.75 92 LYS A CA 1
ATOM 741 C C . LYS A 1 92 ? 32.218 -10.634 -43.624 1.00 54.75 92 LYS A C 1
ATOM 743 O O . LYS A 1 92 ? 32.880 -10.277 -44.596 1.00 54.75 92 LYS A O 1
ATOM 748 N N . SER A 1 93 ? 32.721 -11.387 -42.647 1.00 49.44 93 SER A N 1
ATOM 749 C CA . SER A 1 93 ? 34.069 -11.963 -42.710 1.00 49.44 93 SER A CA 1
ATOM 750 C C . SER A 1 93 ? 34.113 -13.249 -43.543 1.00 49.44 93 SER A C 1
ATOM 752 O O . SER A 1 93 ? 35.163 -13.561 -44.101 1.00 49.44 93 SER A O 1
ATOM 754 N N . GLU A 1 94 ? 32.983 -13.942 -43.717 1.00 50.94 94 GLU A N 1
ATOM 755 C CA . GLU A 1 94 ? 32.888 -15.155 -44.543 1.00 50.94 94 GLU A CA 1
ATOM 756 C C . GLU A 1 94 ? 32.802 -14.897 -46.065 1.00 50.94 94 GLU A C 1
ATOM 758 O O . GLU A 1 94 ? 33.114 -15.791 -46.853 1.00 50.94 94 GLU A O 1
ATOM 763 N N . GLU A 1 95 ? 32.450 -13.686 -46.524 1.00 47.78 95 GLU A N 1
ATOM 764 C CA . GLU A 1 95 ? 32.438 -13.358 -47.966 1.00 47.78 95 GLU A CA 1
ATOM 765 C C . GLU A 1 95 ? 33.837 -13.076 -48.562 1.00 47.78 95 GLU A C 1
ATOM 767 O O . GLU A 1 95 ? 33.969 -12.992 -49.786 1.00 47.78 95 GLU A O 1
ATOM 772 N N . ASP A 1 96 ? 34.889 -13.002 -47.736 1.00 47.03 96 ASP A N 1
ATOM 773 C CA . ASP A 1 96 ? 36.253 -12.625 -48.143 1.00 47.03 96 ASP A CA 1
ATOM 774 C C . ASP A 1 96 ? 37.340 -13.658 -47.750 1.00 47.03 96 ASP A C 1
ATOM 776 O O . ASP A 1 96 ? 38.494 -13.290 -47.541 1.00 47.03 96 ASP A O 1
ATOM 780 N N . GLU A 1 97 ? 37.056 -14.970 -47.712 1.00 38.84 97 GLU A N 1
ATOM 781 C CA . GLU A 1 97 ? 38.146 -15.966 -47.689 1.00 38.84 97 GLU A CA 1
ATOM 782 C C . GLU A 1 97 ? 37.810 -17.321 -48.347 1.00 38.84 97 GLU A C 1
ATOM 784 O O . GLU A 1 97 ? 37.022 -18.132 -47.869 1.00 38.84 97 GLU A O 1
ATOM 789 N N . VAL A 1 98 ? 38.491 -17.613 -49.462 1.00 40.81 98 VAL A N 1
ATOM 790 C CA . VAL A 1 98 ? 38.734 -18.988 -49.920 1.00 40.81 98 VAL A CA 1
ATOM 791 C C . VAL A 1 98 ? 40.005 -19.463 -49.218 1.00 40.81 98 VAL A C 1
ATOM 793 O O . VAL A 1 98 ? 41.047 -18.861 -49.465 1.00 40.81 98 VAL A O 1
ATOM 796 N N . VAL A 1 99 ? 39.943 -20.551 -48.434 1.00 35.66 99 VAL A N 1
ATOM 797 C CA . VAL A 1 99 ? 40.844 -21.734 -48.474 1.00 35.66 99 VAL A CA 1
ATOM 798 C C . VAL A 1 99 ? 40.564 -22.701 -47.295 1.00 35.66 99 VAL A C 1
ATOM 800 O O . VAL A 1 99 ? 40.749 -22.363 -46.140 1.00 35.66 99 VAL A O 1
ATOM 803 N N . LEU A 1 100 ? 40.191 -23.933 -47.677 1.00 35.25 100 LEU A N 1
ATOM 804 C CA . LEU A 1 100 ? 40.468 -25.277 -47.119 1.00 35.25 100 LEU A CA 1
ATOM 805 C C . LEU A 1 100 ? 40.372 -25.572 -45.603 1.00 35.25 100 LEU A C 1
ATOM 807 O O . LEU A 1 100 ? 41.119 -25.062 -44.781 1.00 35.25 100 LEU A O 1
ATOM 811 N N . ALA A 1 101 ? 39.542 -26.583 -45.328 1.00 38.88 101 ALA A N 1
ATOM 812 C CA . ALA A 1 101 ? 39.331 -27.297 -44.073 1.00 38.88 101 ALA A CA 1
ATOM 813 C C . ALA A 1 101 ? 40.576 -27.979 -43.470 1.00 38.88 101 ALA A C 1
ATOM 815 O O . ALA A 1 101 ? 41.394 -28.521 -44.212 1.00 38.88 101 ALA A O 1
ATOM 816 N N . GLU A 1 102 ? 40.602 -28.085 -42.135 1.00 32.50 102 GLU A N 1
ATOM 817 C CA . GLU A 1 102 ? 40.786 -29.350 -41.397 1.00 32.50 102 GLU A CA 1
ATOM 818 C C . GLU A 1 102 ? 40.297 -29.224 -39.934 1.00 32.50 102 GLU A C 1
ATOM 820 O O . GLU A 1 102 ? 40.202 -28.127 -39.391 1.00 32.50 102 GLU A O 1
ATOM 825 N N . GLU A 1 103 ? 39.900 -30.367 -39.370 1.00 33.22 103 GLU A N 1
ATOM 826 C CA . GLU A 1 103 ? 38.952 -30.586 -38.266 1.00 33.22 103 GLU A CA 1
ATOM 827 C C . GLU A 1 103 ? 39.496 -30.435 -36.825 1.00 33.22 103 GLU A C 1
ATOM 829 O O . GLU A 1 103 ? 40.676 -30.657 -36.568 1.00 33.22 103 GLU A O 1
ATOM 834 N N . HIS A 1 104 ? 38.526 -30.238 -35.913 1.00 32.47 104 HIS A N 1
ATOM 835 C CA . HIS A 1 104 ? 38.396 -30.729 -34.526 1.00 32.47 104 HIS A CA 1
ATOM 836 C C . HIS A 1 104 ? 39.429 -30.322 -33.455 1.00 32.47 104 HIS A C 1
ATOM 838 O O . HIS A 1 104 ? 40.557 -30.805 -33.446 1.00 32.47 104 HIS A O 1
ATOM 844 N N . ASP A 1 105 ? 38.946 -29.631 -32.413 1.00 30.44 105 ASP A N 1
ATOM 845 C CA . ASP A 1 105 ? 38.926 -30.235 -31.070 1.00 30.44 105 ASP A CA 1
ATOM 846 C C . ASP A 1 105 ? 37.755 -29.712 -30.219 1.00 30.44 105 ASP A C 1
ATOM 848 O O . ASP A 1 105 ? 37.375 -28.544 -30.303 1.00 30.44 105 ASP A O 1
ATOM 852 N N . GLU A 1 106 ? 37.173 -30.633 -29.458 1.00 38.59 106 GLU A N 1
ATOM 853 C CA . GLU A 1 106 ? 36.015 -30.495 -28.579 1.00 38.59 106 GLU A CA 1
ATOM 854 C C . GLU A 1 106 ? 36.338 -29.602 -27.370 1.00 38.59 106 GLU A C 1
ATOM 856 O O . GLU A 1 106 ? 37.319 -29.822 -26.661 1.00 38.59 106 GLU A O 1
ATOM 861 N N . GLY A 1 107 ? 35.471 -28.628 -27.093 1.00 29.09 107 GLY A N 1
ATOM 862 C CA . GLY A 1 107 ? 35.501 -27.836 -25.867 1.00 29.09 107 GLY A CA 1
ATOM 863 C C . GLY A 1 107 ? 34.107 -27.329 -25.526 1.00 29.09 107 GLY A C 1
ATOM 864 O O . GLY A 1 107 ? 33.684 -26.326 -26.079 1.00 29.09 107 GLY A O 1
ATOM 865 N N . GLU A 1 108 ? 33.432 -28.101 -24.673 1.00 30.09 108 GLU A N 1
ATOM 866 C CA . GLU A 1 108 ? 32.312 -27.749 -23.786 1.00 30.09 108 GLU A CA 1
ATOM 867 C C . GLU A 1 108 ? 31.293 -26.722 -24.322 1.00 30.09 108 GLU A C 1
ATOM 869 O O . GLU A 1 108 ? 31.505 -25.514 -24.282 1.00 30.09 108 GLU A O 1
ATOM 874 N N . GLU A 1 109 ? 30.125 -27.234 -24.737 1.00 34.88 109 GLU A N 1
ATOM 875 C CA . GLU A 1 109 ? 28.861 -26.492 -24.695 1.00 34.88 109 GLU A CA 1
ATOM 876 C C . GLU A 1 109 ? 28.603 -26.057 -23.240 1.00 34.88 109 GLU A C 1
ATOM 878 O O . GLU A 1 109 ? 27.911 -26.734 -22.480 1.00 34.88 109 GLU A O 1
ATOM 883 N N . GLU A 1 110 ? 29.168 -24.922 -22.831 1.00 30.61 110 GLU A N 1
ATOM 884 C CA . GLU A 1 110 ? 28.475 -24.056 -21.886 1.00 30.61 110 GLU A CA 1
ATOM 885 C C . GLU A 1 110 ? 27.274 -23.499 -22.647 1.00 30.61 110 GLU A C 1
ATOM 887 O O . GLU A 1 110 ? 27.382 -22.574 -23.454 1.00 30.61 110 GLU A O 1
ATOM 892 N N . THR A 1 111 ? 26.116 -24.120 -22.437 1.00 31.91 111 THR A N 1
ATOM 893 C CA . THR A 1 111 ? 24.827 -23.473 -22.658 1.00 31.91 111 THR A CA 1
ATOM 894 C C . THR A 1 111 ? 24.870 -22.127 -21.942 1.00 31.91 111 THR A C 1
ATOM 896 O O . THR A 1 111 ? 24.768 -22.082 -20.718 1.00 31.91 111 THR A O 1
ATOM 899 N N . LYS A 1 112 ? 25.082 -21.044 -22.700 1.00 37.03 112 LYS A N 1
ATOM 900 C CA . LYS A 1 112 ? 24.811 -19.682 -22.250 1.00 37.03 112 LYS A CA 1
ATOM 901 C C . LYS A 1 112 ? 23.340 -19.639 -21.857 1.00 37.03 112 LYS A C 1
ATOM 903 O O . LYS A 1 112 ? 22.466 -19.591 -22.716 1.00 37.03 112 LYS A O 1
ATOM 908 N N . GLU A 1 113 ? 23.080 -19.683 -20.564 1.00 42.12 113 GLU A N 1
ATOM 909 C CA . GLU A 1 113 ? 21.821 -19.246 -19.971 1.00 42.12 113 GLU A CA 1
ATOM 910 C C . GLU A 1 113 ? 21.832 -17.703 -20.019 1.00 42.12 113 GLU A C 1
ATOM 912 O O . GLU A 1 113 ? 21.961 -17.028 -19.008 1.00 42.12 113 GLU A O 1
ATOM 917 N N . ASN A 1 114 ? 21.856 -17.143 -21.236 1.00 49.06 114 ASN A N 1
ATOM 918 C CA . ASN A 1 114 ? 21.791 -15.705 -21.504 1.00 49.06 114 ASN A CA 1
ATOM 919 C C . ASN A 1 114 ? 20.314 -15.345 -21.701 1.00 49.06 114 ASN A C 1
ATOM 921 O O . ASN A 1 114 ? 19.857 -15.153 -22.824 1.00 49.06 114 ASN A O 1
ATOM 925 N N . GLY A 1 115 ? 19.546 -15.385 -20.619 1.00 66.94 115 GLY A N 1
ATOM 926 C CA . GLY A 1 115 ? 18.210 -14.802 -20.572 1.00 66.94 115 GLY A CA 1
ATOM 927 C C . GLY A 1 115 ? 18.209 -13.684 -19.541 1.00 66.94 115 GLY A C 1
ATOM 928 O O . GLY A 1 115 ? 18.794 -13.844 -18.467 1.00 66.94 115 GLY A O 1
ATOM 929 N N . VAL A 1 116 ? 17.568 -12.562 -19.861 1.00 78.69 116 VAL A N 1
ATOM 930 C CA . VAL A 1 116 ? 17.318 -11.492 -18.892 1.00 78.69 116 VAL A CA 1
ATOM 931 C C . VAL A 1 116 ? 16.496 -12.057 -17.733 1.00 78.69 116 VAL A C 1
ATOM 933 O O . VAL A 1 116 ? 15.370 -12.504 -17.925 1.00 78.69 116 VAL A O 1
ATOM 936 N N . ASP A 1 117 ? 17.056 -12.025 -16.523 1.00 86.94 117 ASP A N 1
ATOM 937 C CA . ASP A 1 117 ? 16.353 -12.431 -15.302 1.00 86.94 117 ASP A CA 1
ATOM 938 C C . ASP A 1 117 ? 15.343 -11.343 -14.898 1.00 86.94 117 ASP A C 1
ATOM 940 O O . ASP A 1 117 ? 15.661 -10.404 -14.159 1.00 86.94 117 ASP A O 1
ATOM 944 N N . VAL A 1 118 ? 14.125 -11.466 -15.431 1.00 85.19 118 VAL A N 1
ATOM 945 C CA . VAL A 1 118 ? 13.012 -10.530 -15.212 1.00 85.19 118 VAL A CA 1
ATOM 946 C C . VAL A 1 118 ? 12.696 -10.382 -13.725 1.00 85.19 118 VAL A C 1
ATOM 948 O O . VAL A 1 118 ? 12.498 -9.269 -13.238 1.00 85.19 118 VAL A O 1
ATOM 951 N N . GLN A 1 119 ? 12.693 -11.489 -12.980 1.00 87.06 119 GLN A N 1
ATOM 952 C CA . GLN A 1 119 ? 12.305 -11.491 -11.569 1.00 87.06 119 GLN A CA 1
ATOM 953 C C . GLN A 1 119 ? 13.328 -10.764 -10.698 1.00 87.06 119 GLN A C 1
ATOM 955 O O . GLN A 1 119 ? 12.954 -10.007 -9.798 1.00 87.06 119 GLN A O 1
ATOM 960 N N . ARG A 1 120 ? 14.624 -10.917 -10.996 1.00 90.00 120 ARG A N 1
ATOM 961 C CA . ARG A 1 120 ? 15.674 -10.121 -10.349 1.00 90.00 120 ARG A CA 1
ATOM 962 C C . ARG A 1 120 ? 15.467 -8.624 -10.587 1.00 90.00 120 ARG A C 1
ATOM 964 O O . ARG A 1 120 ? 15.569 -7.851 -9.640 1.00 90.00 120 ARG A O 1
ATOM 971 N N . LEU A 1 121 ? 15.175 -8.214 -11.820 1.00 90.81 121 LEU A N 1
ATOM 972 C CA . LEU A 1 121 ? 15.012 -6.796 -12.163 1.00 90.81 121 LEU A CA 1
ATOM 973 C C . LEU A 1 121 ? 13.766 -6.175 -11.535 1.00 90.81 121 LEU A C 1
ATOM 975 O O . LEU A 1 121 ? 13.832 -5.036 -11.074 1.00 90.81 121 LE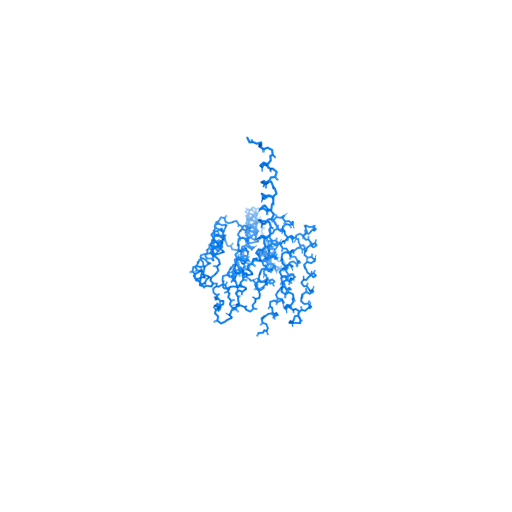U A O 1
ATOM 979 N N . ILE A 1 122 ? 12.667 -6.927 -11.454 1.00 90.06 122 ILE A N 1
ATOM 980 C CA . ILE A 1 122 ? 11.479 -6.537 -10.684 1.00 90.06 122 ILE A CA 1
ATOM 981 C C . ILE A 1 122 ? 11.855 -6.311 -9.227 1.00 90.06 122 ILE A C 1
ATOM 983 O O . ILE A 1 122 ? 11.615 -5.231 -8.697 1.00 90.06 122 ILE A O 1
ATOM 987 N N . HIS A 1 123 ? 12.517 -7.282 -8.602 1.00 88.75 123 HIS A N 1
ATOM 988 C CA . HIS A 1 123 ? 12.909 -7.170 -7.202 1.00 88.75 123 HIS A CA 1
ATOM 989 C C . HIS A 1 123 ? 13.847 -5.982 -6.927 1.00 88.75 123 HIS A C 1
ATOM 991 O O . HIS A 1 123 ? 13.765 -5.371 -5.865 1.00 88.75 123 HIS A O 1
ATOM 997 N N . GLU A 1 124 ? 14.734 -5.648 -7.867 1.00 91.00 124 GLU A N 1
ATOM 998 C CA . GLU A 1 124 ? 15.669 -4.522 -7.741 1.00 91.00 124 GLU A CA 1
ATOM 999 C C . GLU A 1 124 ? 14.999 -3.143 -7.852 1.00 91.00 124 GLU A C 1
ATOM 1001 O O . GLU A 1 124 ? 15.534 -2.184 -7.293 1.00 91.00 124 GLU A O 1
ATOM 1006 N N . HIS A 1 125 ? 13.864 -3.035 -8.550 1.00 93.81 125 HIS A N 1
ATOM 1007 C CA . HIS A 1 125 ? 13.182 -1.755 -8.805 1.00 93.81 125 HIS A CA 1
ATOM 1008 C C . HIS A 1 125 ? 11.884 -1.573 -8.008 1.00 93.81 125 HIS A C 1
ATOM 1010 O O . HIS A 1 125 ? 11.363 -0.464 -7.950 1.00 93.81 125 HIS A O 1
ATOM 1016 N N . GLN A 1 126 ? 11.373 -2.625 -7.367 1.00 93.44 126 GLN A N 1
ATOM 1017 C CA . GLN A 1 126 ? 10.210 -2.529 -6.488 1.00 93.44 126 GLN A CA 1
ATOM 1018 C C . GLN A 1 126 ? 10.490 -1.638 -5.270 1.00 93.44 126 GLN A C 1
ATOM 1020 O O . GLN A 1 126 ? 11.516 -1.757 -4.591 1.00 93.44 126 GLN A O 1
ATOM 1025 N N . LEU A 1 127 ? 9.531 -0.776 -4.944 1.00 95.38 127 LEU A N 1
ATOM 1026 C CA . LEU A 1 127 ? 9.569 0.091 -3.772 1.00 95.38 127 LEU A CA 1
ATOM 1027 C C . LEU A 1 127 ? 8.972 -0.614 -2.556 1.00 95.38 127 LEU A C 1
ATOM 1029 O O . LEU A 1 127 ? 9.552 -0.573 -1.467 1.00 95.38 127 LEU A O 1
ATOM 1033 N N . ILE A 1 128 ? 7.831 -1.277 -2.752 1.00 96.06 128 ILE A N 1
ATOM 1034 C CA . ILE A 1 128 ? 7.009 -1.884 -1.701 1.00 96.06 128 ILE A CA 1
ATOM 1035 C C . ILE A 1 128 ? 6.768 -3.387 -1.899 1.00 96.06 128 ILE A C 1
ATOM 1037 O O . ILE A 1 128 ? 6.189 -4.007 -1.013 1.00 96.06 128 ILE A O 1
ATOM 1041 N N . GLY A 1 129 ? 7.235 -4.013 -2.980 1.00 91.94 129 GLY A N 1
ATOM 1042 C CA . GLY A 1 129 ? 7.005 -5.438 -3.258 1.00 91.94 129 GLY A CA 1
ATOM 1043 C C . GLY A 1 129 ? 7.435 -6.381 -2.127 1.00 91.94 129 GLY A C 1
ATOM 1044 O O . GLY A 1 129 ? 6.680 -7.266 -1.735 1.00 91.94 129 GLY A O 1
ATOM 1045 N N . ILE A 1 130 ? 8.597 -6.145 -1.502 1.00 91.62 130 ILE A N 1
ATOM 1046 C CA . ILE A 1 130 ? 9.055 -6.933 -0.334 1.00 91.62 130 ILE A CA 1
ATOM 1047 C C . ILE A 1 130 ? 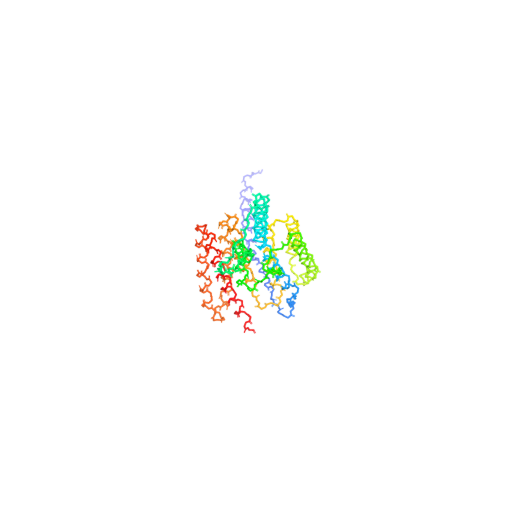8.123 -6.746 0.871 1.00 91.62 130 ILE A C 1
ATOM 1049 O O . ILE A 1 130 ? 7.912 -7.670 1.659 1.00 91.62 130 ILE A O 1
ATOM 1053 N N . LEU A 1 131 ? 7.591 -5.535 1.035 1.00 94.81 131 LEU A N 1
ATOM 1054 C CA . LEU A 1 131 ? 6.667 -5.187 2.105 1.00 94.81 131 LEU A CA 1
ATOM 1055 C C . LEU A 1 131 ? 5.305 -5.853 1.872 1.00 94.81 131 LEU A C 1
ATOM 1057 O O . LEU A 1 131 ? 4.790 -6.473 2.796 1.00 94.81 131 LEU A O 1
ATOM 1061 N N . LEU A 1 132 ? 4.775 -5.810 0.649 1.00 96.31 132 LEU A N 1
ATOM 1062 C CA . LEU A 1 132 ? 3.539 -6.496 0.263 1.00 96.31 132 LEU A CA 1
ATOM 1063 C C . LEU A 1 132 ? 3.673 -8.019 0.395 1.00 96.31 132 LEU A C 1
ATOM 1065 O O . LEU A 1 132 ? 2.829 -8.653 1.019 1.00 96.31 132 LEU A O 1
ATOM 1069 N N . GLY A 1 133 ? 4.786 -8.605 -0.051 1.00 94.94 133 GLY A N 1
ATOM 1070 C CA . GLY A 1 133 ? 5.056 -10.032 0.154 1.00 94.94 133 GLY A CA 1
ATOM 1071 C C . GLY A 1 133 ? 5.210 -10.417 1.631 1.00 94.94 133 GLY A C 1
ATOM 1072 O O . GLY A 1 133 ? 5.024 -11.573 2.000 1.00 94.94 133 GLY A O 1
ATOM 1073 N N . ALA A 1 134 ? 5.528 -9.463 2.511 1.00 95.31 134 ALA A N 1
ATOM 1074 C CA . ALA A 1 134 ? 5.495 -9.687 3.950 1.00 95.31 134 ALA A CA 1
ATOM 1075 C C . ALA A 1 134 ? 4.077 -9.677 4.538 1.00 95.31 134 ALA A C 1
ATOM 1077 O O . ALA A 1 134 ? 3.961 -10.152 5.660 1.00 95.31 134 ALA A O 1
ATOM 1078 N N . GLU A 1 135 ? 3.070 -9.172 3.809 1.00 93.31 135 GLU A N 1
ATOM 1079 C CA . GLU A 1 135 ? 1.621 -9.275 4.076 1.00 93.31 135 GLU A CA 1
ATOM 1080 C C . GLU A 1 135 ? 0.974 -10.501 3.397 1.00 93.31 135 GLU A C 1
ATOM 1082 O O . GLU A 1 135 ? -0.249 -10.603 3.386 1.00 93.31 135 GLU A O 1
ATOM 1087 N N . ASP A 1 136 ? 1.772 -11.411 2.822 1.00 94.00 136 ASP A N 1
ATOM 1088 C CA . ASP A 1 136 ? 1.312 -12.516 1.964 1.00 94.00 136 ASP A CA 1
ATOM 1089 C C . ASP A 1 136 ? 0.527 -12.040 0.718 1.00 94.00 136 ASP A C 1
ATOM 1091 O O . ASP A 1 136 ? -0.366 -12.731 0.228 1.00 94.00 136 ASP A O 1
ATOM 1095 N N . ILE A 1 137 ? 0.871 -10.856 0.194 1.00 94.62 137 ILE A N 1
ATOM 1096 C CA . ILE A 1 137 ? 0.313 -10.302 -1.046 1.00 94.62 137 ILE A CA 1
ATOM 1097 C C . ILE A 1 137 ? 1.233 -10.624 -2.222 1.00 94.62 137 ILE A C 1
ATOM 1099 O O . ILE A 1 137 ? 2.426 -10.309 -2.202 1.00 94.62 137 ILE A O 1
ATOM 1103 N N . GLU A 1 138 ? 0.649 -11.198 -3.269 1.00 88.56 138 GLU A N 1
ATOM 1104 C CA . GLU A 1 138 ? 1.296 -11.487 -4.546 1.00 88.56 138 GLU A CA 1
ATOM 1105 C C . GLU A 1 138 ? 0.555 -10.749 -5.671 1.00 88.56 138 GLU A C 1
ATOM 1107 O O . GLU A 1 138 ? -0.653 -10.523 -5.601 1.00 88.56 138 GLU A O 1
ATOM 1112 N N . GLY A 1 139 ? 1.286 -10.348 -6.709 1.00 83.94 139 GLY A N 1
ATOM 1113 C CA . GLY A 1 139 ? 0.696 -9.721 -7.890 1.00 83.94 139 GLY A CA 1
ATOM 1114 C C . GLY A 1 139 ? -0.157 -10.674 -8.724 1.00 83.94 139 GLY A C 1
ATOM 1115 O O . GLY A 1 139 ? -0.026 -11.895 -8.636 1.00 83.94 139 GLY A O 1
ATOM 1116 N N . ASN A 1 140 ? -0.998 -10.116 -9.595 1.00 82.88 140 ASN A N 1
ATOM 1117 C CA . ASN A 1 140 ? -1.772 -10.896 -10.566 1.00 82.88 140 ASN A CA 1
ATOM 1118 C C . ASN A 1 140 ? -0.996 -11.162 -11.863 1.00 82.88 140 ASN A C 1
ATOM 1120 O O . ASN A 1 140 ? -1.469 -11.905 -12.728 1.00 82.88 140 ASN A O 1
ATOM 1124 N N . LEU A 1 141 ? 0.158 -10.517 -12.038 1.00 80.31 141 LEU A N 1
ATOM 1125 C CA . LEU A 1 141 ? 0.959 -10.640 -13.248 1.00 80.31 141 LEU A CA 1
ATOM 1126 C C . LEU A 1 141 ? 1.690 -11.985 -13.288 1.00 80.31 141 LEU A C 1
ATOM 1128 O O . LEU A 1 141 ? 2.646 -12.215 -12.550 1.00 80.31 141 LEU A O 1
ATOM 1132 N N . ASP A 1 142 ? 1.264 -12.853 -14.205 1.00 72.94 142 ASP A N 1
ATOM 1133 C CA . ASP A 1 142 ? 1.975 -14.087 -14.546 1.00 72.94 142 ASP A CA 1
ATOM 1134 C C . ASP A 1 142 ? 3.155 -13.744 -15.465 1.00 72.94 142 ASP A C 1
ATOM 1136 O O . ASP A 1 142 ? 3.023 -13.660 -16.690 1.00 72.94 142 ASP A O 1
ATOM 1140 N N . LEU A 1 143 ? 4.295 -13.424 -14.855 1.00 70.69 143 LEU A N 1
ATOM 1141 C CA . LEU A 1 143 ? 5.521 -13.085 -15.569 1.00 70.69 143 LEU A CA 1
ATOM 1142 C C . LEU A 1 143 ? 6.374 -14.347 -15.709 1.00 70.69 143 LEU A C 1
ATOM 1144 O O . LEU A 1 143 ? 7.014 -14.792 -14.752 1.00 70.69 143 LEU A O 1
ATOM 1148 N N . ASP A 1 144 ? 6.354 -14.908 -16.922 1.00 67.50 144 ASP A N 1
ATOM 1149 C CA . ASP A 1 144 ? 7.244 -15.982 -17.369 1.00 67.50 144 ASP A CA 1
ATOM 1150 C C . ASP A 1 144 ? 8.733 -15.582 -17.213 1.00 67.50 144 ASP A C 1
ATOM 1152 O O . ASP A 1 144 ? 9.077 -14.424 -16.977 1.00 67.50 144 ASP A O 1
ATOM 1156 N N . GLU A 1 145 ? 9.655 -16.532 -17.420 1.00 64.81 145 GLU A N 1
ATOM 1157 C CA . GLU A 1 145 ? 11.111 -16.271 -17.437 1.00 64.81 145 GLU A CA 1
ATOM 1158 C C . GLU A 1 145 ? 11.551 -15.233 -18.497 1.00 64.81 145 GLU A C 1
ATOM 1160 O O . GLU A 1 145 ? 12.689 -14.775 -18.460 1.00 64.81 145 GLU A O 1
ATOM 1165 N N . LEU A 1 146 ? 10.677 -14.858 -19.442 1.00 67.38 146 LEU A N 1
ATOM 1166 C CA . LEU A 1 146 ? 10.952 -13.875 -20.494 1.00 67.38 146 LEU A CA 1
ATOM 1167 C C . LEU A 1 146 ? 10.146 -12.585 -20.280 1.00 67.38 146 LEU A C 1
ATOM 1169 O O . LEU A 1 146 ? 8.981 -12.663 -19.879 1.00 67.38 146 LEU A O 1
ATOM 1173 N N . PRO A 1 147 ? 10.712 -11.403 -20.601 1.00 76.19 147 PRO A N 1
ATOM 1174 C CA . PRO A 1 147 ? 9.981 -10.149 -20.489 1.00 76.19 147 PRO A CA 1
ATOM 1175 C C . PRO A 1 147 ? 8.742 -10.150 -21.399 1.00 76.19 147 PRO A C 1
ATOM 1177 O O . PRO A 1 147 ? 8.749 -10.772 -22.469 1.00 76.19 147 PRO A O 1
ATOM 1180 N N . PRO A 1 148 ? 7.671 -9.428 -21.026 1.00 81.25 148 PRO A N 1
ATOM 1181 C CA . PRO A 1 148 ? 6.524 -9.262 -21.904 1.00 81.25 148 PRO A CA 1
ATOM 1182 C C . PRO A 1 148 ? 6.936 -8.557 -23.203 1.00 81.25 148 PRO A C 1
ATOM 1184 O O . PRO A 1 148 ? 7.796 -7.680 -23.221 1.00 81.25 148 PRO A O 1
ATOM 1187 N N . ALA A 1 149 ? 6.292 -8.930 -24.312 1.00 79.00 149 ALA A N 1
ATOM 1188 C CA . ALA A 1 149 ? 6.625 -8.393 -25.632 1.00 79.00 149 ALA A CA 1
ATOM 1189 C C . ALA A 1 149 ? 6.284 -6.898 -25.786 1.00 79.00 149 ALA A C 1
ATOM 1191 O O . ALA A 1 149 ? 6.907 -6.202 -26.589 1.00 79.00 149 ALA A O 1
ATOM 1192 N N . ASP A 1 150 ? 5.282 -6.414 -25.049 1.00 84.62 150 ASP A N 1
ATOM 1193 C CA . ASP A 1 150 ? 4.912 -5.005 -24.984 1.00 84.62 150 ASP A CA 1
ATOM 1194 C C . ASP A 1 150 ? 4.279 -4.645 -23.629 1.00 84.62 150 ASP A C 1
ATOM 1196 O O . ASP A 1 150 ? 3.755 -5.498 -22.913 1.00 84.62 150 ASP A O 1
ATOM 1200 N N . MET A 1 151 ? 4.324 -3.352 -23.294 1.00 91.38 151 MET A N 1
ATOM 1201 C CA . MET A 1 151 ? 3.693 -2.795 -22.091 1.00 91.38 151 MET A CA 1
ATOM 1202 C C . MET A 1 151 ? 2.196 -2.510 -22.278 1.00 91.38 151 MET A C 1
ATOM 1204 O O . MET A 1 151 ? 1.505 -2.216 -21.306 1.00 91.38 151 MET A O 1
ATOM 1208 N N . GLU A 1 152 ? 1.676 -2.542 -23.510 1.00 91.25 152 GLU A N 1
ATOM 1209 C CA . GLU A 1 152 ? 0.283 -2.173 -23.795 1.00 91.25 152 GLU A CA 1
ATOM 1210 C C . GLU A 1 152 ? -0.678 -3.216 -23.221 1.00 91.25 152 GLU A C 1
ATOM 1212 O O . GLU A 1 152 ? -1.674 -2.849 -22.593 1.00 91.25 152 GLU A O 1
ATOM 1217 N N . ALA A 1 153 ? -0.345 -4.502 -23.360 1.00 88.81 153 ALA A N 1
ATOM 1218 C CA . ALA A 1 153 ? -1.093 -5.586 -22.733 1.00 88.81 153 ALA A CA 1
ATOM 1219 C C . ALA A 1 153 ? -1.102 -5.464 -21.201 1.00 88.81 153 ALA A C 1
ATOM 1221 O O . ALA A 1 153 ? -2.149 -5.640 -20.583 1.00 88.81 153 ALA A O 1
ATOM 1222 N N . LEU A 1 154 ? 0.033 -5.092 -20.601 1.00 91.12 154 LEU A N 1
ATOM 1223 C CA . LEU A 1 154 ? 0.136 -4.913 -19.155 1.00 91.12 154 LEU A CA 1
ATOM 1224 C C . LEU A 1 154 ? -0.801 -3.807 -18.662 1.00 91.12 154 LEU A C 1
ATOM 1226 O O . LEU A 1 154 ? -1.645 -4.036 -17.799 1.00 91.12 154 LEU A O 1
ATOM 1230 N N . TRP A 1 155 ? -0.701 -2.616 -19.253 1.00 95.31 155 TRP A N 1
ATOM 1231 C CA . TRP A 1 155 ? -1.569 -1.497 -18.891 1.00 95.31 155 TRP A CA 1
ATOM 1232 C C . TRP A 1 155 ? -3.045 -1.793 -19.157 1.00 95.31 155 TRP A C 1
ATOM 1234 O O . TRP A 1 155 ? -3.903 -1.323 -18.411 1.00 95.31 155 TRP A O 1
ATOM 1244 N N . PHE A 1 156 ? -3.365 -2.576 -20.189 1.00 93.12 156 PHE A N 1
ATOM 1245 C CA . PHE A 1 156 ? -4.732 -3.025 -20.436 1.00 93.12 156 PHE A CA 1
ATOM 1246 C C . PHE A 1 156 ? -5.272 -3.881 -19.282 1.00 93.12 156 PHE A C 1
ATOM 1248 O O . PHE A 1 156 ? -6.390 -3.632 -18.833 1.00 93.12 156 PHE A O 1
ATOM 1255 N N . GLU A 1 157 ? -4.488 -4.826 -18.757 1.00 92.50 157 GLU A N 1
ATOM 1256 C CA . GLU A 1 157 ? -4.910 -5.636 -17.606 1.00 92.50 157 GLU A CA 1
ATOM 1257 C C . GLU A 1 157 ? -5.059 -4.807 -16.327 1.00 92.50 157 GLU A C 1
ATOM 1259 O O . GLU A 1 157 ? -6.055 -4.952 -15.618 1.00 92.50 157 GLU A O 1
ATOM 1264 N N . LEU A 1 158 ? -4.158 -3.853 -16.074 1.00 95.69 158 LEU A N 1
ATOM 1265 C CA . LEU A 1 158 ? -4.294 -2.938 -14.933 1.00 95.69 158 LEU A CA 1
ATOM 1266 C C . LEU A 1 158 ? -5.579 -2.102 -15.025 1.00 95.69 158 LEU A C 1
ATOM 1268 O O . LEU A 1 158 ? -6.288 -1.938 -14.036 1.00 95.69 158 LEU A O 1
ATOM 1272 N N . ASN A 1 159 ? -5.940 -1.629 -16.222 1.00 96.69 159 ASN A N 1
ATOM 1273 C CA . ASN A 1 159 ? -7.213 -0.937 -16.435 1.00 96.69 159 ASN A CA 1
ATOM 1274 C C . ASN A 1 159 ? -8.430 -1.865 -16.245 1.00 96.69 159 ASN A C 1
ATOM 1276 O O . ASN A 1 159 ? -9.461 -1.412 -15.748 1.00 96.69 159 ASN A O 1
ATOM 1280 N N . ASN A 1 160 ? -8.328 -3.157 -16.580 1.00 95.56 160 ASN A N 1
ATOM 1281 C CA . ASN A 1 160 ? -9.396 -4.122 -16.293 1.00 95.56 160 ASN A CA 1
ATOM 1282 C C . ASN A 1 160 ? -9.593 -4.315 -14.780 1.00 95.56 160 ASN A C 1
ATOM 1284 O O . ASN A 1 160 ? -10.734 -4.410 -14.328 1.00 95.56 160 ASN A O 1
ATOM 1288 N N . LEU A 1 161 ? -8.511 -4.335 -13.994 1.00 96.44 161 LEU A N 1
ATOM 1289 C CA . LEU A 1 161 ? -8.595 -4.389 -12.529 1.00 96.44 161 LEU A CA 1
ATOM 1290 C C . LEU A 1 161 ? -9.298 -3.145 -11.964 1.00 96.44 161 LEU A C 1
ATOM 1292 O O . LEU A 1 161 ? -10.178 -3.270 -11.113 1.00 96.44 161 LEU A O 1
ATOM 1296 N N . ILE A 1 162 ? -8.996 -1.952 -12.492 1.00 98.25 162 ILE A N 1
ATOM 1297 C CA . ILE A 1 162 ? -9.716 -0.715 -12.140 1.00 98.25 162 ILE A CA 1
ATOM 1298 C C . ILE A 1 162 ? -11.218 -0.824 -12.447 1.00 98.25 162 ILE A C 1
ATOM 1300 O O . ILE A 1 162 ? -12.050 -0.456 -11.613 1.00 98.25 162 ILE A O 1
ATOM 1304 N N . ASP A 1 163 ? -11.587 -1.350 -13.617 1.00 98.00 163 ASP A N 1
ATOM 1305 C CA . ASP A 1 163 ? -12.991 -1.564 -13.985 1.00 98.00 163 ASP A CA 1
ATOM 1306 C C . ASP A 1 163 ? -13.711 -2.488 -12.985 1.00 98.00 163 ASP A C 1
ATOM 1308 O O . ASP A 1 163 ? -14.861 -2.224 -12.611 1.00 98.00 163 ASP A O 1
ATOM 1312 N N . GLU A 1 164 ? -13.056 -3.557 -12.527 1.00 97.81 164 GLU A N 1
ATOM 1313 C CA . GLU A 1 164 ? -13.616 -4.470 -11.525 1.00 97.81 164 GLU A CA 1
ATOM 1314 C C . GLU A 1 164 ? -13.743 -3.813 -10.141 1.00 97.81 164 GLU A C 1
ATOM 1316 O O . GLU A 1 164 ? -14.804 -3.943 -9.515 1.00 97.81 164 GLU A O 1
ATOM 1321 N N . LEU A 1 165 ? -12.775 -2.991 -9.719 1.00 98.62 165 LEU A N 1
ATOM 1322 C CA . LEU A 1 165 ? -12.881 -2.185 -8.495 1.00 98.62 165 LEU A CA 1
ATOM 1323 C C . LEU A 1 165 ? -14.111 -1.262 -8.525 1.00 98.62 165 LEU A C 1
ATOM 1325 O O . LEU A 1 165 ? -14.861 -1.201 -7.548 1.00 98.62 165 LEU A O 1
ATOM 1329 N N . HIS A 1 166 ? -14.402 -0.608 -9.657 1.00 98.62 166 HIS A N 1
ATOM 1330 C CA . HIS A 1 166 ? -15.628 0.194 -9.829 1.00 98.62 166 HIS A CA 1
ATOM 1331 C C . HIS A 1 166 ? -16.907 -0.646 -9.738 1.00 98.62 166 HIS A C 1
ATOM 1333 O O . HIS A 1 166 ? -17.910 -0.214 -9.156 1.00 98.62 166 HIS A O 1
ATOM 1339 N N . ARG A 1 167 ? -16.908 -1.870 -10.283 1.00 98.50 167 ARG A N 1
ATOM 1340 C CA . ARG A 1 167 ? -18.062 -2.781 -10.150 1.00 98.50 167 ARG A CA 1
ATOM 1341 C C . ARG A 1 167 ? -18.291 -3.174 -8.700 1.00 98.50 167 ARG A C 1
ATOM 1343 O O . ARG A 1 167 ? -19.447 -3.175 -8.265 1.00 98.50 167 ARG A O 1
ATOM 1350 N N . LYS A 1 168 ? -17.226 -3.507 -7.971 1.00 98.50 168 LYS A N 1
ATOM 1351 C CA . LYS A 1 168 ? -17.304 -3.850 -6.550 1.00 98.50 168 LYS A CA 1
ATOM 1352 C C . LYS A 1 168 ? -17.725 -2.657 -5.709 1.00 98.50 168 LYS A C 1
ATOM 1354 O O . LYS A 1 168 ? -18.608 -2.814 -4.867 1.00 98.50 168 LYS A O 1
ATOM 1359 N N . TRP A 1 169 ? -17.222 -1.460 -6.005 1.00 98.50 169 TRP A N 1
ATOM 1360 C CA . TRP A 1 169 ? -17.668 -0.233 -5.350 1.00 98.50 169 TRP A CA 1
ATOM 1361 C C . TRP A 1 169 ? -19.181 -0.032 -5.488 1.00 98.50 169 TRP A C 1
ATOM 1363 O O . TRP A 1 169 ? -19.874 0.158 -4.492 1.00 98.50 169 TRP A O 1
ATOM 1373 N N . ASN A 1 170 ? -19.733 -0.211 -6.691 1.00 98.12 170 ASN A N 1
ATOM 1374 C CA . ASN A 1 170 ? -21.178 -0.115 -6.928 1.00 98.12 170 ASN A CA 1
ATOM 1375 C C . ASN A 1 170 ? -22.005 -1.182 -6.163 1.00 98.12 170 ASN A C 1
ATOM 1377 O O . ASN A 1 170 ? -23.223 -1.044 -6.018 1.00 98.12 170 ASN A O 1
ATOM 1381 N N . VAL A 1 171 ? -21.372 -2.254 -5.675 1.00 98.00 171 VAL A N 1
ATOM 1382 C CA . VAL A 1 171 ? -21.982 -3.230 -4.755 1.00 98.00 171 VAL A CA 1
ATOM 1383 C C . VAL A 1 171 ? -21.799 -2.811 -3.294 1.00 98.00 171 VAL A C 1
ATOM 1385 O O . VAL A 1 171 ? -22.751 -2.915 -2.522 1.00 98.00 171 VAL A O 1
ATOM 1388 N N . LEU A 1 172 ? -20.613 -2.331 -2.914 1.00 97.81 172 LEU A N 1
ATOM 1389 C CA . LEU A 1 172 ? -20.265 -1.962 -1.542 1.00 97.81 172 LEU A CA 1
ATOM 1390 C C . LEU A 1 172 ? -20.970 -0.678 -1.076 1.00 97.81 172 LEU A C 1
ATOM 1392 O O . LEU A 1 172 ? -21.503 -0.641 0.033 1.00 97.81 172 LEU A O 1
ATOM 1396 N N . GLU A 1 173 ? -21.039 0.352 -1.919 1.00 97.75 173 GLU A N 1
ATOM 1397 C CA . GLU A 1 173 ? -21.613 1.664 -1.597 1.00 97.75 173 GLU A CA 1
ATOM 1398 C C . GLU A 1 173 ? -23.010 1.587 -0.932 1.00 97.75 173 GLU A C 1
ATOM 1400 O O . GLU A 1 173 ? -23.197 2.156 0.152 1.00 97.75 173 GLU A O 1
ATOM 1405 N N . PRO A 1 174 ? -24.015 0.863 -1.479 1.00 96.81 174 PRO A N 1
ATOM 1406 C CA . PRO A 1 174 ? -25.316 0.746 -0.823 1.00 96.81 174 PRO A CA 1
ATOM 1407 C C . PRO A 1 174 ? -25.265 -0.013 0.512 1.00 96.81 174 PRO A C 1
ATOM 1409 O O . PRO A 1 174 ? -26.125 0.229 1.364 1.00 96.81 174 PRO A O 1
ATOM 1412 N N . GLU A 1 175 ? -24.306 -0.920 0.721 1.00 95.81 175 GLU A N 1
ATOM 1413 C CA . GLU A 1 175 ? -24.113 -1.589 2.015 1.00 95.81 175 GLU A CA 1
ATOM 1414 C C . GLU A 1 175 ? -23.535 -0.620 3.055 1.00 95.81 175 GLU A C 1
ATOM 1416 O O . GLU A 1 175 ? -24.061 -0.548 4.169 1.00 95.81 175 GLU A O 1
ATOM 1421 N N . LEU A 1 176 ? -22.568 0.224 2.676 1.00 96.12 176 LEU A N 1
ATOM 1422 C CA . LEU A 1 176 ? -22.037 1.292 3.537 1.00 96.12 176 LEU A CA 1
ATOM 1423 C C . LEU A 1 176 ? -23.135 2.284 3.952 1.00 96.12 176 LEU A C 1
ATOM 1425 O O . LEU A 1 176 ? -23.243 2.658 5.125 1.00 96.12 176 LEU A O 1
ATOM 1429 N N . GLN A 1 177 ? -24.025 2.652 3.024 1.00 94.38 177 GLN A N 1
ATOM 1430 C CA . GLN A 1 177 ? -25.177 3.509 3.330 1.00 94.38 177 GLN A CA 1
ATOM 1431 C C . GLN A 1 177 ? -26.132 2.860 4.350 1.00 94.38 177 GLN A C 1
ATOM 1433 O O . GLN A 1 177 ? -26.645 3.544 5.242 1.00 94.38 177 GLN A O 1
ATOM 1438 N N . LYS A 1 178 ? -26.377 1.544 4.259 1.00 93.69 178 LYS A N 1
ATOM 1439 C CA . LYS A 1 178 ? -27.193 0.806 5.247 1.00 93.69 178 LYS A CA 1
ATOM 1440 C C . LYS A 1 178 ? -26.500 0.716 6.605 1.00 93.69 178 LYS A C 1
ATOM 1442 O O . LYS A 1 178 ? -27.180 0.848 7.626 1.00 93.69 178 LYS A O 1
ATOM 1447 N N . ALA A 1 179 ? -25.179 0.542 6.605 1.00 93.50 179 ALA A N 1
ATOM 1448 C CA . ALA A 1 179 ? -24.322 0.558 7.789 1.00 93.50 179 ALA A CA 1
ATOM 1449 C C . ALA A 1 179 ? -24.130 1.970 8.382 1.00 93.50 179 ALA A C 1
ATOM 1451 O O . ALA A 1 179 ? -23.503 2.131 9.428 1.00 93.50 179 ALA A O 1
ATOM 1452 N N . LYS A 1 180 ? -24.739 2.995 7.762 1.00 93.12 180 LYS A N 1
ATOM 1453 C CA . LYS A 1 180 ? -24.722 4.401 8.196 1.00 93.12 180 LYS A CA 1
ATOM 1454 C C . LYS A 1 180 ? -23.312 4.989 8.290 1.00 93.12 180 LYS A C 1
ATOM 1456 O O . LYS A 1 180 ? -23.065 5.839 9.146 1.00 93.12 180 LYS A O 1
ATOM 1461 N N . VAL A 1 181 ? -22.415 4.551 7.412 1.00 94.38 181 VAL A N 1
ATOM 1462 C CA . VAL A 1 181 ? -21.137 5.233 7.181 1.00 94.38 181 VAL A CA 1
ATOM 1463 C C . VAL A 1 181 ? -21.422 6.687 6.782 1.00 94.38 181 VAL A C 1
ATOM 1465 O O . VAL A 1 181 ? -22.439 6.966 6.132 1.00 94.38 181 VAL A O 1
ATOM 1468 N N . ASP A 1 182 ? -20.577 7.626 7.221 1.00 94.50 182 ASP A N 1
ATOM 1469 C CA . ASP A 1 182 ? -20.777 9.037 6.894 1.00 94.50 182 ASP A CA 1
ATOM 1470 C C . ASP A 1 182 ? -20.721 9.237 5.376 1.00 94.50 182 ASP A C 1
ATOM 1472 O O . ASP A 1 182 ? -19.878 8.681 4.672 1.00 94.50 182 ASP A O 1
ATOM 1476 N N . ARG A 1 183 ? -21.640 10.053 4.863 1.00 95.25 183 ARG A N 1
ATOM 1477 C CA . ARG A 1 183 ? -21.729 10.336 3.436 1.00 95.25 183 ARG A CA 1
ATOM 1478 C C . ARG A 1 183 ? -20.444 10.969 2.899 1.00 95.25 183 ARG A C 1
ATOM 1480 O O . ARG A 1 183 ? -20.092 10.664 1.768 1.00 95.25 183 ARG A O 1
ATOM 1487 N N . SER A 1 184 ? -19.764 11.820 3.673 1.00 96.31 184 SER A N 1
ATOM 1488 C CA . SER A 1 184 ? -18.493 12.401 3.231 1.00 96.31 184 SER A CA 1
ATOM 1489 C C . SER A 1 184 ? -17.418 11.341 3.051 1.00 96.31 184 SER A C 1
ATOM 1491 O O . SER A 1 184 ? -16.616 11.461 2.139 1.00 96.31 184 SER A O 1
ATOM 1493 N N . ASP A 1 185 ? -17.426 10.301 3.885 1.00 94.94 185 ASP A N 1
ATOM 1494 C CA . ASP A 1 185 ? -16.440 9.227 3.802 1.00 94.94 185 ASP A CA 1
ATOM 1495 C C . ASP A 1 185 ? -16.698 8.334 2.584 1.00 94.94 185 ASP A C 1
ATOM 1497 O O . ASP A 1 185 ? -15.753 7.871 1.958 1.00 94.94 185 ASP A O 1
ATOM 1501 N N . ILE A 1 186 ? -17.970 8.099 2.239 1.00 97.75 186 ILE A N 1
ATOM 1502 C CA . ILE A 1 186 ? -18.364 7.380 1.015 1.00 97.75 186 ILE A CA 1
ATOM 1503 C C . ILE A 1 186 ? -17.963 8.188 -0.231 1.00 97.75 186 ILE A C 1
ATOM 1505 O O . ILE A 1 186 ? -17.375 7.638 -1.156 1.00 97.75 186 ILE A O 1
ATOM 1509 N N . GLU A 1 187 ? -18.250 9.495 -0.241 1.00 98.06 187 GLU A N 1
ATOM 1510 C CA . GLU A 1 187 ? -17.885 10.398 -1.345 1.00 98.06 187 GLU A CA 1
ATOM 1511 C C . GLU A 1 187 ? -16.356 10.521 -1.502 1.00 98.06 187 GLU A C 1
ATOM 1513 O O . GLU A 1 187 ? -15.859 10.595 -2.623 1.00 98.06 187 GLU A O 1
ATOM 1518 N N . GLU A 1 188 ? -15.598 10.498 -0.400 1.00 98.19 188 GLU A N 1
ATOM 1519 C CA . GLU A 1 188 ? -14.130 10.520 -0.424 1.00 98.19 188 GLU A CA 1
ATOM 1520 C C . GLU A 1 188 ? -13.544 9.271 -1.095 1.00 98.19 188 GLU A C 1
ATOM 1522 O O . GLU A 1 188 ? -12.597 9.387 -1.870 1.00 98.19 188 GLU A O 1
ATOM 1527 N N . PHE A 1 189 ? -14.112 8.087 -0.849 1.00 98.56 189 PHE A N 1
ATOM 1528 C CA . PHE A 1 189 ? -13.662 6.862 -1.513 1.00 98.56 189 PHE A CA 1
ATOM 1529 C C . PHE A 1 189 ? -13.936 6.885 -3.012 1.00 98.56 189 PHE A C 1
ATOM 1531 O O . PHE A 1 189 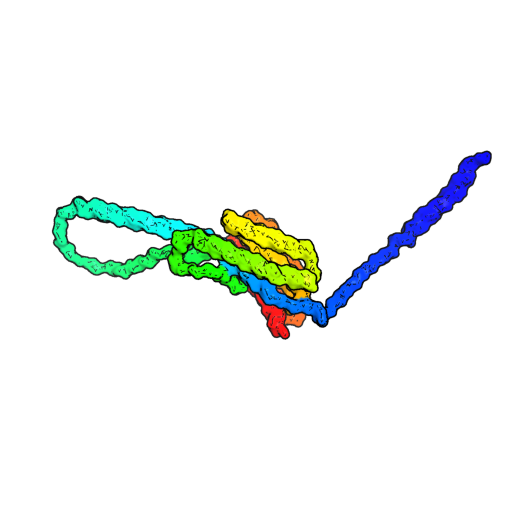? -13.038 6.568 -3.788 1.00 98.56 189 PHE A O 1
ATOM 1538 N N . GLU A 1 190 ? -15.135 7.305 -3.426 1.00 98.62 190 GLU A N 1
ATOM 1539 C CA . GLU A 1 190 ? -15.473 7.453 -4.848 1.00 98.62 190 GLU A CA 1
ATOM 1540 C C . GLU A 1 190 ? -14.497 8.417 -5.545 1.00 98.62 190 GLU A C 1
ATOM 1542 O O . GLU A 1 190 ? -13.947 8.088 -6.594 1.00 98.62 190 GLU A O 1
ATOM 1547 N N . GLU A 1 191 ? -14.185 9.560 -4.922 1.00 98.62 191 GLU A N 1
ATOM 1548 C CA . GLU A 1 191 ? -13.209 10.510 -5.466 1.00 98.62 191 GLU A CA 1
ATOM 1549 C C . GLU A 1 191 ? -11.793 9.914 -5.567 1.00 98.62 191 GLU A C 1
ATOM 1551 O O . GLU A 1 191 ? -11.089 10.164 -6.547 1.00 98.62 191 GLU A O 1
ATOM 1556 N N . GLN A 1 192 ? -11.347 9.136 -4.577 1.00 98.69 192 GLN A N 1
ATOM 1557 C CA . GLN A 1 192 ? -10.031 8.486 -4.628 1.00 98.69 192 GLN A CA 1
ATOM 1558 C C . GLN A 1 192 ? -9.973 7.376 -5.682 1.00 98.69 192 GLN A C 1
ATOM 1560 O O . GLN A 1 192 ? -8.956 7.247 -6.363 1.00 98.69 192 GLN A O 1
ATOM 1565 N N . LEU A 1 193 ? -11.056 6.620 -5.870 1.00 98.88 193 LEU A N 1
ATOM 1566 C CA . LEU A 1 193 ? -11.143 5.591 -6.905 1.00 98.88 193 LEU A CA 1
ATOM 1567 C C . LEU A 1 193 ? -11.128 6.213 -8.310 1.00 98.88 193 LEU A C 1
ATOM 1569 O O . LEU A 1 193 ? -10.439 5.718 -9.206 1.00 98.88 193 LEU A O 1
ATOM 1573 N N . ASP A 1 194 ? -11.811 7.345 -8.493 1.00 98.75 194 ASP A N 1
ATOM 1574 C CA . ASP A 1 194 ? -11.746 8.133 -9.726 1.00 98.75 194 ASP A CA 1
ATOM 1575 C C . ASP A 1 194 ? -10.320 8.629 -10.006 1.00 98.75 194 ASP A C 1
ATOM 1577 O O . ASP A 1 194 ? -9.848 8.552 -11.142 1.00 98.75 194 ASP A O 1
ATOM 1581 N N . ARG A 1 195 ? -9.604 9.111 -8.981 1.00 98.81 195 ARG A N 1
ATOM 1582 C CA . ARG A 1 195 ? -8.205 9.547 -9.127 1.00 98.81 195 ARG A CA 1
ATOM 1583 C C . ARG A 1 195 ? -7.288 8.396 -9.511 1.00 98.81 195 ARG A C 1
ATOM 1585 O O . ARG A 1 195 ? -6.555 8.547 -10.481 1.00 98.81 195 ARG A O 1
ATOM 1592 N N . LEU A 1 196 ? -7.392 7.255 -8.828 1.00 98.81 196 LEU A N 1
ATOM 1593 C CA . LEU A 1 196 ? -6.642 6.048 -9.178 1.00 98.81 196 LEU A CA 1
ATOM 1594 C C . LEU A 1 196 ? -6.876 5.649 -10.644 1.00 98.81 196 LEU A C 1
ATOM 1596 O O . LEU A 1 196 ? -5.939 5.321 -11.365 1.00 98.81 196 LEU A O 1
ATOM 1600 N N . SER A 1 197 ? -8.126 5.730 -11.106 1.00 98.75 197 SER A N 1
ATOM 1601 C CA . SER A 1 197 ? -8.479 5.407 -12.493 1.00 98.75 197 SER A CA 1
ATOM 1602 C C . SER A 1 197 ? -7.763 6.314 -13.496 1.00 98.75 197 SER A C 1
ATOM 1604 O O . SER A 1 197 ? -7.306 5.856 -14.541 1.00 98.75 197 SER A O 1
ATOM 1606 N N . LEU A 1 198 ? -7.662 7.609 -13.183 1.00 98.69 198 LEU A N 1
ATOM 1607 C CA . LEU A 1 198 ? -6.974 8.579 -14.030 1.00 98.69 198 LEU A CA 1
ATOM 1608 C C . LEU A 1 198 ? -5.457 8.380 -14.007 1.00 98.69 198 LEU A C 1
ATOM 1610 O O . LEU A 1 198 ? -4.846 8.380 -15.070 1.00 98.69 198 LEU A O 1
ATOM 1614 N N . THR A 1 199 ? -4.854 8.161 -12.837 1.00 98.62 199 THR A N 1
ATOM 1615 C CA . THR A 1 199 ? -3.397 7.998 -12.729 1.00 98.62 199 THR A CA 1
ATOM 1616 C C . THR A 1 199 ? -2.920 6.694 -13.368 1.00 98.62 199 THR A C 1
ATOM 1618 O O . THR A 1 199 ? -1.884 6.694 -14.027 1.00 98.62 199 THR A O 1
ATOM 1621 N N . VAL A 1 200 ? -3.696 5.603 -13.282 1.00 98.31 200 VAL A N 1
ATOM 1622 C CA . VAL A 1 200 ? -3.391 4.350 -14.003 1.00 98.31 200 VAL A CA 1
ATOM 1623 C C . VAL A 1 200 ? -3.518 4.540 -15.516 1.00 98.31 200 VAL A C 1
ATOM 1625 O O . VAL A 1 200 ? -2.665 4.070 -16.268 1.00 98.31 200 VAL A O 1
ATOM 1628 N N . LEU A 1 201 ? -4.542 5.263 -15.982 1.00 96.94 201 LEU A N 1
ATOM 1629 C CA . LEU A 1 201 ? -4.707 5.582 -17.403 1.00 96.94 201 LEU A CA 1
ATOM 1630 C C . LEU A 1 201 ? -3.544 6.428 -17.943 1.00 96.94 201 LEU A C 1
ATOM 1632 O O . LEU A 1 201 ? -3.065 6.182 -19.052 1.00 96.94 201 LEU A O 1
ATOM 1636 N N . ASP A 1 202 ? -3.097 7.405 -17.155 1.00 98.06 202 ASP A N 1
ATOM 1637 C CA . ASP A 1 202 ? -1.989 8.304 -17.484 1.00 98.06 202 ASP A CA 1
ATOM 1638 C C . ASP A 1 202 ? -0.606 7.679 -17.194 1.00 98.06 202 ASP A C 1
ATOM 1640 O O . ASP A 1 202 ? 0.420 8.289 -17.501 1.00 98.06 202 ASP A O 1
ATOM 1644 N N . GLN A 1 203 ? -0.572 6.433 -16.699 1.00 97.31 203 GLN A N 1
ATOM 1645 C CA . GLN A 1 203 ? 0.634 5.652 -16.390 1.00 97.31 203 GLN A CA 1
ATOM 1646 C C . GLN A 1 203 ? 1.531 6.291 -15.313 1.00 97.31 203 GLN A C 1
ATOM 1648 O O . GLN A 1 203 ? 2.751 6.117 -15.302 1.00 97.31 203 GLN A O 1
ATOM 1653 N N . GLU A 1 204 ? 0.922 7.024 -14.385 1.00 98.06 204 GLU A N 1
ATOM 1654 C CA . GLU A 1 204 ? 1.570 7.672 -13.244 1.00 98.06 204 GLU A CA 1
ATOM 1655 C C . GLU A 1 204 ? 1.700 6.663 -12.088 1.00 98.06 204 GLU A C 1
ATOM 1657 O O . GLU A 1 204 ? 0.809 6.535 -11.244 1.00 98.06 204 GLU A O 1
ATOM 1662 N N . ILE A 1 205 ? 2.787 5.878 -12.088 1.00 97.56 205 ILE A N 1
ATOM 1663 C CA . ILE A 1 205 ? 2.990 4.738 -11.168 1.00 97.56 205 ILE A CA 1
ATOM 1664 C C . ILE A 1 205 ? 2.959 5.185 -9.700 1.00 97.56 205 ILE A C 1
ATOM 1666 O O . ILE A 1 205 ? 2.181 4.645 -8.916 1.00 97.56 205 ILE A O 1
ATOM 1670 N N . MET A 1 206 ? 3.763 6.189 -9.330 1.00 97.81 206 MET A N 1
ATOM 1671 C CA . MET A 1 206 ? 3.879 6.650 -7.940 1.00 97.81 206 MET A CA 1
ATOM 1672 C C . MET A 1 206 ? 2.547 7.162 -7.395 1.00 97.81 206 MET A C 1
ATOM 1674 O O . MET A 1 206 ? 2.116 6.770 -6.312 1.00 97.81 206 MET A O 1
ATOM 1678 N N . GLU A 1 207 ? 1.862 8.008 -8.154 1.00 98.56 207 GLU A N 1
ATOM 1679 C CA . GLU A 1 207 ? 0.557 8.551 -7.797 1.00 98.56 207 GLU A CA 1
ATOM 1680 C C . GLU A 1 207 ? -0.494 7.439 -7.685 1.00 98.56 207 GLU A C 1
ATOM 1682 O O . GLU A 1 207 ? -1.296 7.438 -6.749 1.00 98.56 207 GLU A O 1
ATOM 1687 N N . SER A 1 208 ? -0.448 6.444 -8.575 1.00 98.75 208 SER A N 1
ATOM 1688 C CA . SER A 1 208 ? -1.330 5.273 -8.513 1.00 98.75 208 SER A CA 1
ATOM 1689 C C . SER A 1 208 ? -1.078 4.419 -7.268 1.00 98.75 208 SER A C 1
ATOM 1691 O O . SER A 1 208 ? -2.040 3.957 -6.649 1.00 98.75 208 SER A O 1
ATOM 1693 N N . LEU A 1 209 ? 0.179 4.249 -6.844 1.00 98.75 209 LEU A N 1
ATOM 1694 C CA . LEU A 1 209 ? 0.525 3.565 -5.592 1.00 98.75 209 LEU A CA 1
ATOM 1695 C C . LEU A 1 209 ? -0.038 4.310 -4.374 1.00 98.75 209 LEU A C 1
ATOM 1697 O O . LEU A 1 209 ? -0.671 3.686 -3.519 1.00 98.75 209 LEU A O 1
ATOM 1701 N N . PHE A 1 210 ? 0.112 5.637 -4.318 1.00 98.75 210 PHE A N 1
ATOM 1702 C CA . PHE A 1 210 ? -0.463 6.455 -3.243 1.00 98.75 210 PHE A CA 1
ATOM 1703 C C . PHE A 1 210 ? -1.994 6.377 -3.206 1.00 98.75 210 PHE A C 1
ATOM 1705 O O . PHE A 1 210 ? -2.573 6.163 -2.139 1.00 98.75 210 PHE A O 1
ATOM 1712 N N . HIS A 1 211 ? -2.674 6.515 -4.350 1.00 98.81 211 HIS A N 1
ATOM 1713 C CA . HIS A 1 211 ? -4.137 6.426 -4.400 1.00 98.81 211 HIS A CA 1
ATOM 1714 C C . HIS A 1 211 ? -4.646 5.036 -4.011 1.00 98.81 211 HIS A C 1
ATOM 1716 O O . HIS A 1 211 ? -5.612 4.932 -3.252 1.00 98.81 211 HIS A O 1
ATOM 1722 N N . SER A 1 212 ? -3.970 3.977 -4.459 1.00 98.75 212 SER A N 1
ATOM 1723 C CA . SER A 1 212 ? -4.306 2.604 -4.074 1.00 98.75 212 SER A CA 1
ATOM 1724 C C . SER A 1 212 ? -4.135 2.394 -2.569 1.00 98.75 212 SER A C 1
ATOM 1726 O O . SER A 1 212 ? -5.059 1.916 -1.909 1.00 98.75 212 SER A O 1
ATOM 1728 N N . ASN A 1 213 ? -3.013 2.843 -1.991 1.00 98.75 213 ASN A N 1
ATOM 1729 C CA . ASN A 1 213 ? -2.780 2.755 -0.550 1.00 98.75 213 ASN A CA 1
ATOM 1730 C C . ASN A 1 213 ? -3.860 3.524 0.232 1.00 98.75 213 ASN A C 1
ATOM 1732 O O . ASN A 1 213 ? -4.454 2.980 1.165 1.00 98.75 213 ASN A O 1
ATOM 1736 N N . GLN A 1 214 ? -4.201 4.746 -0.191 1.00 98.75 214 GLN A N 1
ATOM 1737 C CA . GLN A 1 214 ? -5.248 5.558 0.436 1.00 98.75 214 GLN A CA 1
ATOM 1738 C C . GLN A 1 214 ? -6.627 4.881 0.412 1.00 98.75 214 GLN A C 1
ATOM 1740 O O . GLN A 1 214 ? -7.380 4.980 1.385 1.00 98.75 214 GLN A O 1
ATOM 1745 N N . LEU A 1 215 ? -6.974 4.170 -0.662 1.00 98.81 215 LEU A N 1
ATOM 1746 C CA . LEU A 1 215 ? -8.221 3.405 -0.718 1.00 98.81 215 LEU A CA 1
ATOM 1747 C C . LEU A 1 215 ? -8.239 2.287 0.337 1.00 98.81 215 LEU A C 1
ATOM 1749 O O . LEU A 1 215 ? -9.269 2.106 0.990 1.00 98.81 215 LEU A O 1
ATOM 1753 N N . THR A 1 216 ? -7.109 1.617 0.603 1.00 98.50 216 THR A N 1
ATOM 1754 C CA . THR A 1 216 ? -7.031 0.615 1.689 1.00 98.50 216 THR A CA 1
ATOM 1755 C C . THR A 1 216 ? -7.285 1.230 3.071 1.00 98.50 216 THR A C 1
ATOM 1757 O O . THR A 1 216 ? -7.993 0.642 3.889 1.00 98.50 216 THR A O 1
ATOM 1760 N N . PHE A 1 217 ? -6.815 2.459 3.326 1.00 98.25 217 PHE A N 1
ATOM 1761 C CA . PHE A 1 217 ? -7.118 3.183 4.567 1.00 98.25 217 PHE A CA 1
ATOM 1762 C C . PHE A 1 217 ? -8.613 3.483 4.724 1.00 98.25 217 PHE A C 1
ATOM 1764 O O . PHE A 1 217 ? -9.177 3.348 5.816 1.00 98.25 217 PHE A O 1
ATOM 1771 N N . LEU A 1 218 ? -9.271 3.893 3.639 1.00 97.75 218 LEU A N 1
ATOM 1772 C CA . LEU A 1 218 ? -10.702 4.183 3.649 1.00 97.75 218 LEU A CA 1
ATOM 1773 C C . LEU A 1 218 ? -11.533 2.909 3.870 1.00 97.75 218 LEU A C 1
ATOM 1775 O O . LEU A 1 218 ? -12.455 2.937 4.688 1.00 97.75 218 LEU A O 1
ATOM 1779 N N . LEU A 1 219 ? -11.165 1.779 3.252 1.00 97.25 219 LEU A N 1
ATOM 1780 C CA . LEU A 1 219 ? -11.793 0.479 3.538 1.00 97.25 219 LEU A CA 1
ATOM 1781 C C . LEU A 1 219 ? -11.615 0.079 5.005 1.00 97.25 219 LEU A C 1
ATOM 1783 O O . LEU A 1 219 ? -12.587 -0.288 5.670 1.00 97.25 219 LEU A O 1
ATOM 1787 N N . ALA A 1 220 ? -10.405 0.237 5.547 1.00 95.50 220 ALA A N 1
ATOM 1788 C CA . ALA A 1 220 ? -10.124 -0.019 6.955 1.00 95.50 220 ALA A CA 1
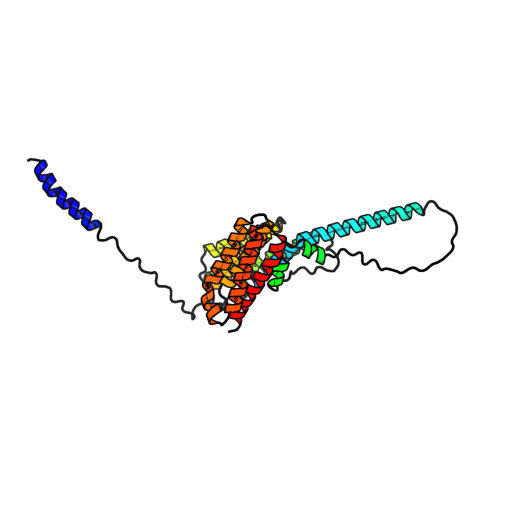ATOM 1789 C C . ALA A 1 220 ? -11.012 0.829 7.880 1.00 95.50 220 ALA A C 1
ATOM 1791 O O . ALA A 1 220 ? -11.524 0.341 8.887 1.00 95.50 220 ALA A O 1
ATOM 1792 N N . LYS A 1 221 ? -11.255 2.100 7.539 1.00 94.56 221 LYS A N 1
ATOM 1793 C CA . LYS A 1 221 ? -12.158 2.978 8.299 1.00 94.56 221 LYS A CA 1
ATOM 1794 C C . LYS A 1 221 ? -13.596 2.451 8.320 1.00 94.56 221 LYS A C 1
ATOM 1796 O O . LYS A 1 221 ? -14.236 2.532 9.369 1.00 94.56 221 LYS A O 1
ATOM 1801 N N . TYR A 1 222 ? -14.085 1.885 7.217 1.00 94.56 222 TYR A N 1
ATOM 1802 C CA . TYR A 1 222 ? -15.446 1.349 7.127 1.00 94.56 222 TYR A CA 1
ATOM 1803 C C . TYR A 1 222 ? -15.683 0.109 7.985 1.00 94.56 222 TYR A C 1
ATOM 1805 O O . TYR A 1 222 ? -16.808 -0.080 8.447 1.00 94.56 222 TYR A O 1
ATOM 1813 N N . ARG A 1 223 ? -14.651 -0.701 8.255 1.00 90.94 223 ARG A N 1
ATOM 1814 C CA . ARG A 1 223 ? -14.768 -1.900 9.110 1.00 90.94 223 ARG A CA 1
ATOM 1815 C C . ARG A 1 223 ? -15.371 -1.594 10.483 1.00 90.94 223 ARG A C 1
ATOM 1817 O O . ARG A 1 223 ? -16.165 -2.371 10.991 1.00 90.94 223 ARG A O 1
ATOM 1824 N N . GLY A 1 224 ? -15.120 -0.401 11.033 1.00 87.69 224 GLY A N 1
ATOM 1825 C CA . GLY A 1 224 ? -15.705 0.035 12.310 1.00 87.69 224 GLY A CA 1
ATOM 1826 C C . GLY A 1 224 ? -17.236 0.188 12.326 1.00 87.69 224 GLY A C 1
ATOM 1827 O O . GLY A 1 224 ? -17.807 0.443 13.385 1.00 87.69 224 GLY A O 1
ATOM 1828 N N . ASN A 1 225 ? -17.907 0.070 11.177 1.00 91.50 225 ASN A N 1
ATOM 1829 C CA . ASN A 1 225 ? -19.365 0.107 11.054 1.00 91.50 225 ASN A CA 1
ATOM 1830 C C . ASN A 1 225 ? -20.008 -1.287 10.953 1.00 91.50 225 ASN A C 1
ATOM 1832 O O . ASN A 1 225 ? -21.242 -1.376 10.906 1.00 91.50 225 ASN A O 1
ATOM 1836 N N . PHE A 1 226 ? -19.198 -2.343 10.915 1.00 90.56 226 PHE A N 1
ATOM 1837 C CA . PHE A 1 226 ? -19.624 -3.729 10.767 1.00 90.56 226 PHE A CA 1
ATOM 1838 C C . PHE A 1 226 ? -19.278 -4.552 12.012 1.00 90.56 226 PHE A C 1
ATOM 1840 O O . PHE A 1 226 ? -18.519 -4.111 12.873 1.00 90.56 226 PHE A O 1
ATOM 1847 N N . ASP A 1 227 ? -19.912 -5.717 12.134 1.00 86.19 227 ASP A N 1
ATOM 1848 C CA . ASP A 1 227 ? -19.533 -6.729 13.119 1.00 86.19 227 ASP A CA 1
ATOM 1849 C C . ASP A 1 227 ? -18.276 -7.433 12.592 1.00 86.19 227 ASP A C 1
ATOM 1851 O O . ASP A 1 227 ? -18.368 -8.342 11.766 1.00 86.19 227 ASP A O 1
ATOM 1855 N N . ASP A 1 228 ? -17.118 -6.905 12.986 1.00 81.81 228 ASP A N 1
ATOM 1856 C CA . ASP A 1 228 ? -15.787 -7.363 12.591 1.00 81.81 228 ASP A CA 1
ATOM 1857 C C . ASP A 1 228 ? -14.976 -7.655 13.861 1.00 81.81 228 ASP A C 1
ATOM 1859 O O . ASP A 1 228 ? -14.902 -6.820 14.770 1.00 81.81 228 ASP A O 1
ATOM 1863 N N . ASP A 1 229 ? -14.397 -8.852 13.933 1.00 80.38 229 ASP A N 1
ATOM 1864 C CA . ASP A 1 229 ? -13.575 -9.281 15.066 1.00 80.38 229 ASP A CA 1
ATOM 1865 C C . ASP A 1 229 ? -12.184 -8.623 15.035 1.00 80.38 229 ASP A C 1
ATOM 1867 O O . ASP A 1 229 ? -11.505 -8.540 16.066 1.00 80.38 229 ASP A O 1
ATOM 1871 N N . LEU A 1 230 ? -11.767 -8.106 13.873 1.00 85.56 230 LEU A N 1
ATOM 1872 C CA . LEU A 1 230 ? -10.498 -7.417 13.701 1.00 85.56 230 LEU A CA 1
ATOM 1873 C C . LEU A 1 230 ? -10.633 -5.920 14.035 1.00 85.56 230 LEU A C 1
ATOM 1875 O O . LEU A 1 230 ? -11.396 -5.198 13.383 1.00 85.56 230 LEU A O 1
ATOM 1879 N N . PRO A 1 231 ? -9.846 -5.386 14.990 1.00 91.38 231 PRO A N 1
ATOM 1880 C CA . PRO A 1 231 ? -9.804 -3.950 15.226 1.00 91.38 231 PRO A CA 1
ATOM 1881 C C . PRO A 1 231 ? -9.346 -3.206 13.972 1.00 91.38 231 PRO A C 1
ATOM 1883 O O . PRO A 1 231 ? -8.322 -3.540 13.372 1.00 91.38 231 PRO A O 1
ATOM 1886 N N . ASN A 1 232 ? -10.072 -2.151 13.598 1.00 92.62 232 ASN A N 1
ATOM 1887 C CA . ASN A 1 232 ? -9.770 -1.376 12.394 1.00 92.62 232 ASN A CA 1
ATOM 1888 C C . ASN A 1 232 ? -8.396 -0.677 12.442 1.00 92.62 232 ASN A C 1
ATOM 1890 O O . ASN A 1 232 ? -7.897 -0.215 11.416 1.00 92.62 232 ASN A O 1
ATOM 1894 N N . GLU A 1 233 ? -7.781 -0.598 13.620 1.00 96.38 233 GLU A N 1
ATOM 1895 C CA . GLU A 1 233 ? -6.425 -0.118 13.838 1.00 96.38 233 GLU A CA 1
ATOM 1896 C C . GLU A 1 233 ? -5.385 -1.005 13.141 1.00 96.38 233 GLU A C 1
ATOM 1898 O O . GLU A 1 233 ? -4.413 -0.469 12.613 1.00 96.38 233 GLU A O 1
ATOM 1903 N N . ILE A 1 234 ? -5.598 -2.326 13.061 1.00 96.62 234 ILE A N 1
ATOM 1904 C CA . ILE A 1 234 ? -4.669 -3.264 12.408 1.00 96.62 234 ILE A CA 1
ATOM 1905 C C . ILE A 1 234 ? -4.461 -2.925 10.921 1.00 96.62 234 ILE A C 1
ATOM 1907 O O . ILE A 1 234 ? -3.327 -2.612 10.541 1.00 96.62 234 ILE A O 1
ATOM 1911 N N . PRO A 1 235 ? -5.499 -2.908 10.061 1.00 96.75 235 PRO A N 1
ATOM 1912 C CA . PRO A 1 235 ? -5.318 -2.556 8.654 1.00 96.75 235 PRO A CA 1
ATOM 1913 C C . PRO A 1 235 ? -4.849 -1.106 8.449 1.00 96.75 235 PRO A C 1
ATOM 1915 O O . PRO A 1 235 ? -4.069 -0.843 7.533 1.00 96.75 235 PRO A O 1
ATOM 1918 N N . LYS A 1 236 ? -5.215 -0.167 9.335 1.00 98.38 236 LYS A N 1
ATOM 1919 C CA . LYS A 1 236 ? -4.685 1.209 9.286 1.00 98.38 236 LYS A CA 1
ATOM 1920 C C . LYS A 1 236 ? -3.186 1.277 9.582 1.00 98.38 236 LYS A C 1
ATOM 1922 O O . LYS A 1 236 ? -2.491 2.070 8.954 1.00 98.38 236 LYS A O 1
ATOM 1927 N N . MET A 1 237 ? -2.666 0.459 10.500 1.00 98.75 237 MET A N 1
ATOM 1928 C CA . MET A 1 237 ? -1.219 0.376 10.721 1.00 98.75 237 MET A CA 1
ATOM 1929 C C . MET A 1 237 ? -0.502 -0.105 9.457 1.00 98.75 237 MET A C 1
ATOM 1931 O O . MET A 1 237 ? 0.488 0.508 9.070 1.00 98.75 237 MET A O 1
ATOM 1935 N N . LYS A 1 238 ? -1.021 -1.138 8.773 1.00 98.56 238 LYS A N 1
ATOM 1936 C CA . LYS A 1 238 ? -0.436 -1.630 7.509 1.00 98.56 238 LYS A CA 1
ATOM 1937 C C . LYS A 1 238 ? -0.389 -0.528 6.444 1.00 98.56 238 LYS A C 1
ATOM 1939 O O . LYS A 1 238 ? 0.665 -0.298 5.854 1.00 98.56 238 LYS A O 1
ATOM 1944 N N . PHE A 1 239 ? -1.483 0.225 6.292 1.00 98.69 239 PHE A N 1
ATOM 1945 C CA . PHE A 1 239 ? -1.532 1.422 5.444 1.00 98.69 239 PHE A CA 1
ATOM 1946 C C . PHE A 1 239 ? -0.404 2.415 5.759 1.00 98.69 239 PHE A C 1
ATOM 1948 O O . PHE A 1 239 ? 0.322 2.818 4.854 1.00 98.69 239 PHE A O 1
ATOM 1955 N N . TYR A 1 240 ? -0.235 2.796 7.027 1.00 98.88 240 TYR A N 1
ATOM 1956 C CA . TYR A 1 240 ? 0.762 3.794 7.418 1.00 98.88 240 TYR A CA 1
ATOM 1957 C C . TYR A 1 240 ? 2.203 3.320 7.199 1.00 98.88 240 TYR A C 1
ATOM 1959 O O . TYR A 1 240 ? 3.068 4.119 6.841 1.00 98.88 240 TYR A O 1
ATOM 1967 N N . ILE A 1 241 ? 2.473 2.022 7.362 1.00 98.81 241 ILE A N 1
ATOM 1968 C CA . ILE A 1 241 ? 3.799 1.473 7.065 1.00 98.81 241 ILE A CA 1
ATOM 1969 C C . ILE A 1 241 ? 4.074 1.490 5.556 1.00 98.81 241 ILE A C 1
ATOM 1971 O O . ILE A 1 241 ? 5.150 1.937 5.159 1.00 98.81 241 ILE A O 1
ATOM 1975 N N . ARG A 1 242 ? 3.105 1.113 4.710 1.00 98.75 242 ARG A N 1
ATOM 1976 C CA . ARG A 1 242 ? 3.209 1.279 3.246 1.00 98.75 242 ARG A CA 1
ATOM 1977 C C . ARG A 1 242 ? 3.432 2.737 2.855 1.00 98.75 242 ARG A C 1
ATOM 1979 O O . ARG A 1 242 ? 4.351 3.036 2.098 1.00 98.75 242 ARG A O 1
ATOM 1986 N N . GLU A 1 243 ? 2.649 3.638 3.443 1.00 98.81 243 GLU A N 1
ATOM 1987 C CA . GLU A 1 243 ? 2.721 5.079 3.198 1.00 98.81 243 GLU A CA 1
ATOM 1988 C C . GLU A 1 243 ? 4.115 5.628 3.515 1.00 98.81 243 GLU A C 1
ATOM 1990 O O . GLU A 1 243 ? 4.683 6.373 2.722 1.00 98.81 243 GLU A O 1
ATOM 1995 N N . SER A 1 244 ? 4.715 5.200 4.631 1.00 98.81 244 SER A N 1
ATOM 1996 C CA . SER A 1 244 ? 6.064 5.633 5.005 1.00 98.81 244 SER A CA 1
ATOM 1997 C C . SER A 1 244 ? 7.124 5.265 3.962 1.00 98.81 244 SER A C 1
ATOM 1999 O O . SER A 1 244 ? 8.012 6.068 3.680 1.00 98.81 244 SER A O 1
ATOM 2001 N N . VAL A 1 245 ? 7.019 4.082 3.347 1.00 98.69 245 VAL A N 1
ATOM 2002 C CA . VAL A 1 245 ? 7.962 3.645 2.310 1.00 98.69 245 VAL A CA 1
ATOM 2003 C C . VAL A 1 245 ? 7.741 4.428 1.020 1.00 98.69 245 VAL A C 1
ATOM 2005 O O . VAL A 1 245 ? 8.716 4.898 0.439 1.00 98.69 245 VAL A O 1
ATOM 2008 N N . LEU A 1 246 ? 6.487 4.645 0.607 1.00 98.69 246 LEU A N 1
ATOM 2009 C CA . LEU A 1 246 ? 6.168 5.455 -0.576 1.00 98.69 246 LEU A CA 1
ATOM 2010 C C . LEU A 1 246 ? 6.637 6.911 -0.420 1.00 98.69 246 LEU A C 1
ATOM 2012 O O . LEU A 1 246 ? 7.196 7.493 -1.350 1.00 98.69 246 LEU A O 1
ATOM 2016 N N . LEU A 1 247 ? 6.461 7.499 0.766 1.00 98.75 247 LEU A N 1
ATOM 2017 C CA . LEU A 1 247 ? 6.940 8.846 1.079 1.00 98.75 247 LEU A CA 1
ATOM 2018 C C . LEU A 1 247 ? 8.468 8.925 1.058 1.00 98.75 247 LEU A C 1
ATOM 2020 O O . LEU A 1 247 ? 9.011 9.851 0.459 1.00 98.75 247 LEU A O 1
ATOM 2024 N N . ALA A 1 248 ? 9.161 7.951 1.654 1.00 98.50 248 ALA A N 1
ATOM 2025 C CA . ALA A 1 248 ? 10.621 7.887 1.637 1.00 98.50 248 ALA A CA 1
ATOM 2026 C C . ALA A 1 248 ? 11.183 7.688 0.218 1.00 98.50 248 ALA A C 1
ATOM 2028 O O . ALA A 1 248 ? 12.173 8.325 -0.133 1.00 98.50 248 ALA A O 1
ATOM 2029 N N . ALA A 1 249 ? 10.523 6.876 -0.616 1.00 97.56 249 ALA A N 1
ATOM 2030 C CA . ALA A 1 249 ? 10.868 6.710 -2.031 1.00 97.56 249 ALA A CA 1
ATOM 2031 C C . ALA A 1 249 ? 10.728 8.020 -2.829 1.00 97.56 249 ALA A C 1
ATOM 2033 O O . ALA A 1 249 ? 11.408 8.216 -3.832 1.00 97.56 249 ALA A O 1
ATOM 2034 N N . ASN A 1 250 ? 9.867 8.930 -2.365 1.00 96.94 250 ASN A N 1
ATOM 2035 C CA . ASN A 1 250 ? 9.651 10.256 -2.937 1.00 96.94 250 ASN A CA 1
ATOM 2036 C C . ASN A 1 250 ? 10.394 11.371 -2.165 1.00 96.94 250 ASN A C 1
ATOM 2038 O O . ASN A 1 250 ? 9.949 12.520 -2.160 1.00 96.94 250 ASN A O 1
ATOM 2042 N N . ASP A 1 251 ? 11.486 11.031 -1.468 1.00 98.06 251 ASP A N 1
ATOM 2043 C CA . ASP A 1 251 ? 12.342 11.937 -0.681 1.00 98.06 251 ASP A CA 1
ATOM 2044 C C . ASP A 1 251 ? 11.629 12.716 0.456 1.00 98.06 251 ASP A C 1
ATOM 2046 O O . ASP A 1 251 ? 12.186 13.661 1.027 1.00 98.06 251 ASP A O 1
ATOM 2050 N N . ASN A 1 252 ? 10.414 12.318 0.847 1.00 98.25 252 ASN A N 1
ATOM 2051 C CA . ASN A 1 252 ? 9.612 12.964 1.895 1.00 98.25 252 ASN A CA 1
ATOM 2052 C C . ASN A 1 252 ? 9.793 12.263 3.252 1.00 98.25 252 ASN A C 1
ATOM 2054 O O . ASN A 1 252 ? 8.852 11.735 3.844 1.00 98.25 252 ASN A O 1
ATOM 2058 N N . PHE A 1 253 ? 11.029 12.235 3.756 1.00 98.50 253 PHE A N 1
ATOM 2059 C CA . PHE A 1 253 ? 11.381 11.496 4.976 1.00 98.50 253 PHE A CA 1
ATOM 2060 C C . PHE A 1 253 ? 10.699 12.012 6.251 1.00 98.50 253 PHE A C 1
ATOM 2062 O O . PHE A 1 253 ? 10.460 11.231 7.168 1.00 98.50 253 PHE A O 1
ATOM 2069 N N . VAL A 1 254 ? 10.375 13.307 6.329 1.00 98.50 254 VAL A N 1
ATOM 2070 C CA . VAL A 1 254 ? 9.689 13.876 7.504 1.00 98.50 254 VAL A CA 1
ATOM 2071 C C . VAL A 1 254 ? 8.277 13.310 7.605 1.00 98.50 254 VAL A C 1
ATOM 2073 O O . VAL A 1 254 ? 7.910 12.745 8.630 1.00 98.50 254 VAL A O 1
ATOM 2076 N N . GLU A 1 255 ? 7.518 13.387 6.518 1.00 98.75 255 GLU A N 1
ATOM 2077 C CA . GLU A 1 255 ? 6.174 12.828 6.438 1.00 98.75 255 GLU A CA 1
ATOM 2078 C C . GLU A 1 255 ? 6.193 11.295 6.558 1.00 98.75 255 GLU A C 1
ATOM 2080 O O . GLU A 1 255 ? 5.274 10.711 7.131 1.00 98.75 255 GLU A O 1
ATOM 2085 N N . ALA A 1 256 ? 7.250 10.630 6.075 1.00 98.81 256 ALA A N 1
ATOM 2086 C CA . ALA A 1 256 ? 7.427 9.194 6.269 1.00 98.81 256 ALA A CA 1
ATOM 2087 C C . ALA A 1 256 ? 7.551 8.823 7.756 1.00 98.81 256 ALA A C 1
ATOM 2089 O O . ALA A 1 256 ? 6.945 7.846 8.193 1.00 98.81 256 ALA A O 1
ATOM 2090 N N . VAL A 1 257 ? 8.297 9.606 8.546 1.00 98.88 257 VAL A N 1
ATOM 2091 C CA . VAL A 1 257 ? 8.373 9.422 10.006 1.00 98.88 257 VAL A CA 1
ATOM 2092 C C . VAL A 1 257 ? 7.003 9.649 10.646 1.00 98.88 257 VAL A C 1
ATOM 2094 O O . VAL A 1 257 ? 6.568 8.798 11.421 1.00 98.88 257 VAL A O 1
ATOM 2097 N N . ASP A 1 258 ? 6.293 10.718 10.274 1.00 98.81 258 ASP A N 1
ATOM 2098 C CA . ASP A 1 258 ? 4.946 11.010 10.793 1.00 98.81 258 ASP A CA 1
ATOM 2099 C C . ASP A 1 258 ? 3.957 9.852 10.514 1.00 98.81 258 ASP A C 1
ATOM 2101 O O . ASP A 1 258 ? 3.107 9.520 11.349 1.00 98.81 258 ASP A O 1
ATOM 2105 N N . ALA A 1 259 ? 4.076 9.192 9.356 1.00 98.88 259 ALA A N 1
ATOM 2106 C CA . ALA A 1 259 ? 3.282 8.010 9.027 1.00 98.88 259 ALA A CA 1
ATOM 2107 C C . ALA A 1 259 ? 3.599 6.830 9.965 1.00 98.88 259 ALA A C 1
ATOM 2109 O O . ALA A 1 259 ? 2.683 6.218 10.516 1.00 98.88 259 ALA A O 1
ATOM 2110 N N . VAL A 1 260 ? 4.878 6.536 10.221 1.00 98.88 260 VAL A N 1
ATOM 2111 C CA . VAL A 1 260 ? 5.270 5.459 11.153 1.00 98.88 260 VAL A CA 1
ATOM 2112 C C . VAL A 1 260 ? 4.814 5.757 12.585 1.00 98.88 260 VAL A C 1
ATOM 2114 O O . VAL A 1 260 ? 4.313 4.862 13.270 1.00 98.88 260 VAL A O 1
ATOM 2117 N N . GLU A 1 261 ? 4.918 7.008 13.032 1.00 98.75 261 GLU A N 1
ATOM 2118 C CA . GLU A 1 261 ? 4.402 7.436 14.338 1.00 98.75 261 GLU A CA 1
ATOM 2119 C C . GLU A 1 261 ? 2.875 7.265 14.422 1.00 98.75 261 GLU A C 1
ATOM 2121 O O . GLU A 1 261 ? 2.361 6.795 15.437 1.00 98.75 261 GLU A O 1
ATOM 2126 N N . SER A 1 262 ? 2.144 7.517 13.331 1.00 98.81 262 SER A N 1
ATOM 2127 C CA . SER A 1 262 ? 0.697 7.258 13.267 1.00 98.81 262 SER A CA 1
ATOM 2128 C C . SER A 1 262 ? 0.363 5.770 13.451 1.00 98.81 262 SER A C 1
ATOM 2130 O O . SER A 1 262 ? -0.604 5.431 14.137 1.00 98.81 262 SER A O 1
ATOM 2132 N N . ALA A 1 263 ? 1.178 4.856 12.909 1.00 98.75 263 ALA A N 1
ATOM 2133 C CA . ALA A 1 263 ? 1.030 3.423 13.177 1.00 98.75 263 ALA A CA 1
ATOM 2134 C C . ALA A 1 263 ? 1.283 3.087 14.661 1.00 98.75 263 ALA A C 1
ATOM 2136 O O . ALA A 1 263 ? 0.561 2.283 15.252 1.00 98.75 263 ALA A O 1
ATOM 2137 N N . GLN A 1 264 ? 2.266 3.731 15.292 1.00 98.56 264 GLN A N 1
ATOM 2138 C CA . GLN A 1 264 ? 2.548 3.557 16.719 1.00 98.56 264 GLN A CA 1
ATOM 2139 C C . GLN A 1 264 ? 1.391 4.039 17.610 1.00 98.56 264 GLN A C 1
ATOM 2141 O O . GLN A 1 264 ? 1.030 3.365 18.578 1.00 98.56 264 GLN A O 1
ATOM 2146 N N . GLU A 1 265 ? 0.769 5.171 17.276 1.00 98.69 265 GLU A N 1
ATOM 2147 C CA . GLU A 1 265 ? -0.401 5.692 17.994 1.00 98.69 265 GLU A CA 1
ATOM 2148 C C . GLU A 1 265 ? -1.624 4.767 17.888 1.00 98.69 265 GLU A C 1
ATOM 2150 O O . GLU A 1 265 ? -2.438 4.695 18.814 1.00 98.69 265 GLU A O 1
ATOM 2155 N N . LEU A 1 266 ? -1.777 4.050 16.772 1.00 98.38 266 LEU A N 1
ATOM 2156 C CA . LEU A 1 266 ? -2.829 3.044 16.605 1.00 98.38 266 LEU A CA 1
ATOM 2157 C C . LEU A 1 266 ? -2.572 1.808 17.474 1.00 98.38 266 LEU A C 1
ATOM 2159 O O . LEU A 1 266 ? -3.493 1.345 18.148 1.00 98.38 266 LEU A O 1
ATOM 2163 N N . GLU A 1 267 ? -1.329 1.318 17.541 1.00 97.94 267 GLU A N 1
ATOM 2164 C CA . GLU A 1 267 ? -0.964 0.235 18.467 1.00 97.94 267 GLU A CA 1
ATOM 2165 C C . GLU A 1 267 ? -1.303 0.610 19.911 1.00 97.94 267 GLU A C 1
ATOM 2167 O O . GLU A 1 267 ? -1.898 -0.186 20.634 1.00 97.94 267 GLU A O 1
ATOM 2172 N N . GLU A 1 268 ? -0.999 1.842 20.328 1.00 97.88 268 GLU A N 1
ATOM 2173 C CA . GLU A 1 268 ? -1.304 2.333 21.676 1.00 97.88 268 GLU A CA 1
ATOM 2174 C C . GLU A 1 268 ? -2.783 2.221 22.054 1.00 97.88 268 GLU A C 1
ATOM 2176 O O . GLU A 1 268 ? -3.105 1.941 23.217 1.00 97.88 268 GLU A O 1
ATOM 2181 N N . GLN A 1 269 ? -3.680 2.396 21.085 1.00 96.88 269 GLN A N 1
ATOM 2182 C CA . GLN A 1 269 ? -5.124 2.311 21.296 1.00 96.88 269 GLN A CA 1
ATOM 2183 C C . GLN A 1 269 ? -5.565 0.871 21.583 1.00 96.88 269 GLN A C 1
ATOM 2185 O O . GLN A 1 269 ? -6.355 0.641 22.505 1.00 96.88 269 GLN A O 1
ATOM 2190 N N . ILE A 1 270 ? -4.997 -0.108 20.877 1.00 95.75 270 ILE A N 1
ATOM 2191 C CA . ILE A 1 270 ? -5.359 -1.530 21.007 1.00 95.75 270 ILE A CA 1
ATOM 2192 C C . ILE A 1 270 ? -4.450 -2.320 21.956 1.00 95.75 270 ILE A C 1
ATOM 2194 O O . ILE A 1 270 ? -4.768 -3.457 22.309 1.00 95.75 270 ILE A O 1
ATOM 2198 N N . ARG A 1 271 ? -3.361 -1.719 22.451 1.00 96.62 271 ARG A N 1
ATOM 2199 C CA . ARG A 1 271 ? -2.354 -2.353 23.321 1.00 96.62 271 ARG A CA 1
ATOM 2200 C C . ARG A 1 271 ? -2.955 -3.113 24.493 1.00 96.62 271 ARG A C 1
ATOM 2202 O O . ARG A 1 271 ? -2.532 -4.213 24.829 1.00 96.62 271 ARG A O 1
ATOM 2209 N N . HIS A 1 272 ? -3.940 -2.512 25.152 1.00 95.25 272 HIS A N 1
ATOM 2210 C CA . HIS A 1 272 ? -4.588 -3.111 26.314 1.00 95.25 272 HIS A CA 1
ATOM 2211 C C . HIS A 1 272 ? -5.360 -4.396 25.970 1.00 95.25 272 HIS A C 1
ATOM 2213 O O . HIS A 1 272 ? -5.489 -5.264 26.833 1.00 95.25 272 HIS A O 1
ATOM 2219 N N . ILE A 1 273 ? -5.860 -4.513 24.736 1.00 94.06 273 ILE A N 1
ATOM 2220 C CA . ILE A 1 273 ? -6.530 -5.709 24.222 1.00 94.06 273 ILE A CA 1
ATOM 2221 C C . ILE A 1 273 ? -5.478 -6.775 23.921 1.00 94.06 273 ILE A C 1
ATOM 2223 O O . ILE A 1 273 ? -5.581 -7.875 24.448 1.00 94.06 273 ILE A O 1
ATOM 2227 N N . LEU A 1 274 ? -4.408 -6.416 23.205 1.00 94.38 274 LEU A N 1
ATOM 2228 C CA . LEU A 1 274 ? -3.287 -7.317 22.905 1.00 94.38 274 LEU A CA 1
ATOM 2229 C C . LEU A 1 274 ? -2.672 -7.930 24.174 1.00 94.38 274 LEU A C 1
ATOM 2231 O O . LEU A 1 274 ? -2.482 -9.138 24.261 1.00 94.38 274 LEU A O 1
ATOM 2235 N N . ILE A 1 275 ? -2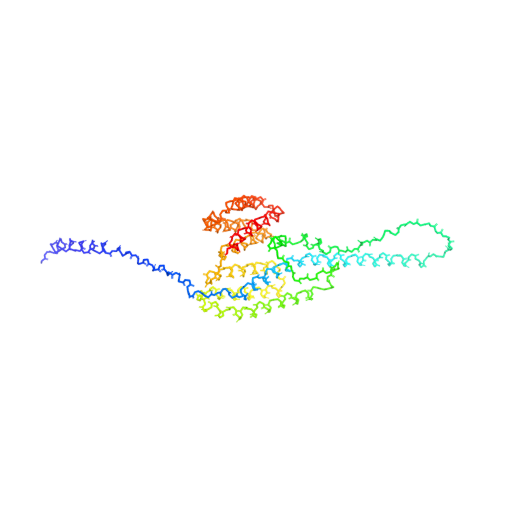.431 -7.109 25.199 1.00 94.38 275 ILE A N 1
ATOM 2236 C CA . ILE A 1 275 ? -1.929 -7.558 26.509 1.00 94.38 275 ILE A CA 1
ATOM 2237 C C . ILE A 1 275 ? -2.891 -8.548 27.179 1.00 94.38 275 ILE A C 1
ATOM 2239 O O . ILE A 1 275 ? -2.485 -9.519 27.815 1.00 94.38 275 ILE A O 1
ATOM 2243 N N . LYS A 1 276 ? -4.199 -8.304 27.068 1.00 94.12 276 LYS A N 1
ATOM 2244 C CA . LYS A 1 276 ? -5.207 -9.185 27.661 1.00 94.12 276 LYS A CA 1
ATOM 2245 C C . LYS A 1 276 ? -5.220 -10.565 26.993 1.00 94.12 276 LYS A C 1
ATOM 2247 O O . LYS A 1 276 ? -5.543 -11.535 27.675 1.00 94.12 276 LYS A O 1
ATOM 2252 N N . GLU A 1 277 ? -4.853 -10.634 25.718 1.00 92.88 277 GLU A N 1
ATOM 2253 C CA . GLU A 1 277 ? -4.723 -11.866 24.934 1.00 92.88 277 GLU A CA 1
ATOM 2254 C C . GLU A 1 277 ? -3.290 -12.455 24.980 1.00 92.88 277 GLU A C 1
ATOM 2256 O O . GLU A 1 277 ? -2.892 -13.218 24.105 1.00 92.88 277 GLU A O 1
ATOM 2261 N N . ASP A 1 278 ? -2.505 -12.120 26.018 1.00 93.56 278 ASP A N 1
ATOM 2262 C CA . ASP A 1 278 ? -1.137 -12.612 26.267 1.00 93.56 278 ASP A CA 1
ATOM 2263 C C . ASP A 1 278 ? -0.123 -12.293 25.133 1.00 93.56 278 ASP A C 1
ATOM 2265 O O . ASP A 1 278 ? 0.883 -12.992 24.964 1.00 93.56 278 ASP A O 1
ATOM 2269 N N . ALA A 1 279 ? -0.345 -11.215 24.367 1.00 95.69 279 ALA A N 1
ATOM 2270 C CA . ALA A 1 279 ? 0.491 -10.811 23.230 1.00 95.69 279 ALA A CA 1
ATOM 2271 C C . ALA A 1 279 ? 1.566 -9.745 23.558 1.00 95.69 279 ALA A C 1
ATOM 2273 O O . ALA A 1 279 ? 2.051 -9.052 22.659 1.00 95.69 279 ALA A O 1
ATOM 2274 N N . GLU A 1 280 ? 2.000 -9.611 24.820 1.00 96.56 280 GLU A N 1
ATOM 2275 C CA . GLU A 1 280 ? 3.065 -8.670 25.227 1.00 96.56 280 GLU A CA 1
ATOM 2276 C C . GLU A 1 280 ? 4.340 -8.756 24.375 1.00 96.56 280 GLU A C 1
ATOM 2278 O O . GLU A 1 280 ? 4.934 -7.732 24.031 1.00 96.56 280 GLU A O 1
ATOM 2283 N N . ASP A 1 281 ? 4.775 -9.973 24.039 1.00 97.12 281 ASP A N 1
ATOM 2284 C CA . ASP A 1 281 ? 5.988 -10.181 23.245 1.00 97.12 281 ASP A CA 1
ATOM 2285 C C . ASP A 1 281 ? 5.818 -9.660 21.805 1.00 97.12 281 ASP A C 1
ATOM 2287 O O . ASP A 1 281 ? 6.787 -9.194 21.202 1.00 97.12 281 ASP A O 1
ATOM 2291 N N . VAL A 1 282 ? 4.600 -9.710 21.249 1.00 97.25 282 VAL A N 1
ATOM 2292 C CA . VAL A 1 282 ? 4.279 -9.166 19.916 1.00 97.25 282 VAL A CA 1
ATOM 2293 C C . VAL A 1 282 ? 4.320 -7.641 19.950 1.00 97.25 282 VAL A C 1
ATOM 2295 O O . VAL A 1 282 ? 4.992 -7.030 19.119 1.00 97.25 282 VAL A O 1
ATOM 2298 N N . VAL A 1 283 ? 3.700 -7.031 20.965 1.00 97.81 283 VAL A N 1
ATOM 2299 C CA . VAL A 1 283 ? 3.740 -5.577 21.194 1.00 97.81 283 VAL A CA 1
ATOM 2300 C C . VAL A 1 283 ? 5.181 -5.075 21.304 1.00 97.81 283 VAL A C 1
ATOM 2302 O O . VAL A 1 283 ? 5.558 -4.102 20.651 1.00 97.81 283 VAL A O 1
ATOM 2305 N N . GLN A 1 284 ? 6.025 -5.763 22.080 1.00 98.19 284 GLN A N 1
ATOM 2306 C CA . GLN A 1 284 ? 7.428 -5.376 22.226 1.00 98.19 284 GLN A CA 1
ATOM 2307 C C . GLN A 1 284 ? 8.207 -5.490 20.908 1.00 98.19 284 GLN A C 1
ATOM 2309 O O . GLN A 1 284 ? 9.016 -4.612 20.605 1.00 98.19 284 GLN A O 1
ATOM 2314 N N . LYS A 1 285 ? 7.987 -6.551 20.119 1.00 98.31 285 LYS A N 1
ATOM 2315 C CA . LYS A 1 285 ? 8.628 -6.697 18.801 1.00 98.31 285 LYS A CA 1
ATOM 2316 C C . LYS A 1 285 ? 8.238 -5.563 17.863 1.00 98.31 285 LYS A C 1
ATOM 2318 O O . LYS A 1 285 ? 9.122 -4.994 17.229 1.00 98.31 285 LYS A O 1
ATOM 2323 N N . PHE A 1 286 ? 6.951 -5.225 17.818 1.00 98.62 286 PHE A N 1
ATOM 2324 C CA . PHE A 1 286 ? 6.450 -4.121 17.011 1.00 98.62 286 PHE A CA 1
ATOM 2325 C C . PHE A 1 286 ? 7.112 -2.797 17.393 1.00 98.62 286 PHE A C 1
ATOM 2327 O O . PHE A 1 286 ? 7.707 -2.155 16.532 1.00 98.62 286 PHE A O 1
ATOM 2334 N N . GLN A 1 287 ? 7.116 -2.441 18.679 1.00 98.56 287 GLN A N 1
ATOM 2335 C CA . GLN A 1 287 ? 7.723 -1.195 19.164 1.00 98.56 287 GLN A CA 1
ATOM 2336 C C . GLN A 1 287 ? 9.210 -1.091 18.814 1.00 98.56 287 GLN A C 1
ATOM 2338 O O . GLN A 1 287 ? 9.656 -0.064 18.318 1.00 98.56 287 GLN A O 1
ATOM 2343 N N . LEU A 1 288 ? 9.971 -2.174 18.998 1.00 98.81 288 LEU A N 1
ATOM 2344 C CA . LEU A 1 288 ? 11.386 -2.195 18.622 1.00 98.81 288 LEU A CA 1
ATOM 2345 C C . LEU A 1 288 ? 11.584 -2.062 17.106 1.00 98.81 288 LEU A C 1
ATOM 2347 O O . LEU A 1 288 ? 12.513 -1.389 16.673 1.00 98.81 288 LEU A O 1
ATOM 2351 N N . SER A 1 289 ? 10.724 -2.684 16.293 1.00 98.75 289 SER A N 1
ATOM 2352 C CA . SER A 1 289 ? 10.794 -2.529 14.836 1.00 98.75 289 SER A CA 1
ATOM 2353 C C . SER A 1 289 ? 10.388 -1.132 14.359 1.00 98.75 289 SER A C 1
ATOM 2355 O O . SER A 1 289 ? 10.944 -0.661 13.371 1.00 98.75 289 SER A O 1
ATOM 2357 N N . ILE A 1 290 ? 9.472 -0.459 15.065 1.00 98.75 290 ILE A N 1
ATOM 2358 C CA . ILE A 1 290 ? 9.109 0.944 14.824 1.00 98.75 290 ILE A CA 1
ATOM 2359 C C . ILE A 1 290 ? 10.302 1.854 15.116 1.00 98.75 290 ILE A C 1
ATOM 2361 O O . ILE A 1 290 ? 10.672 2.651 14.259 1.00 98.75 290 ILE A O 1
ATOM 2365 N N . ASP A 1 291 ? 10.947 1.692 16.276 1.00 98.81 291 ASP A N 1
ATOM 2366 C CA . ASP A 1 291 ? 12.136 2.470 16.647 1.00 98.81 291 ASP A CA 1
ATOM 2367 C C . ASP A 1 291 ? 13.260 2.306 15.608 1.00 98.81 291 ASP A C 1
ATOM 2369 O O . ASP A 1 291 ? 13.886 3.287 15.197 1.00 98.81 291 ASP A O 1
ATOM 2373 N N . ASP A 1 292 ? 13.494 1.069 15.156 1.00 98.81 292 ASP A N 1
ATOM 2374 C CA . ASP A 1 292 ? 14.450 0.760 14.090 1.00 98.81 292 ASP A CA 1
ATOM 2375 C C . ASP A 1 292 ? 14.062 1.445 12.766 1.00 98.81 292 ASP A C 1
ATOM 2377 O O . ASP A 1 292 ? 14.915 2.055 12.129 1.00 98.81 292 ASP A O 1
ATOM 2381 N N . LEU A 1 293 ? 12.796 1.375 12.341 1.00 98.81 293 LEU A N 1
ATOM 2382 C CA . LEU A 1 293 ? 12.342 1.989 11.087 1.00 98.81 293 LEU A CA 1
ATOM 2383 C C . LEU A 1 293 ? 12.455 3.521 11.126 1.00 98.81 293 LEU A C 1
ATOM 2385 O O . LEU A 1 293 ? 12.981 4.125 10.191 1.00 98.81 293 LEU A O 1
ATOM 2389 N N . ILE A 1 294 ? 12.026 4.147 12.225 1.00 98.88 294 ILE A N 1
ATOM 2390 C CA . ILE A 1 294 ? 12.169 5.591 12.451 1.00 98.88 294 ILE A CA 1
ATOM 2391 C C . ILE A 1 294 ? 13.648 5.989 12.423 1.00 98.88 294 ILE A C 1
ATOM 2393 O O . ILE A 1 294 ? 13.989 7.057 11.910 1.00 98.88 294 ILE A O 1
ATOM 2397 N N . HIS A 1 295 ? 14.544 5.157 12.962 1.00 98.75 295 HIS A N 1
ATOM 2398 C CA . HIS A 1 295 ? 15.978 5.424 12.909 1.00 98.75 295 HIS A CA 1
ATOM 2399 C C . HIS A 1 295 ? 16.495 5.516 11.468 1.00 98.75 295 HIS A C 1
ATOM 2401 O O . HIS A 1 295 ? 17.184 6.487 11.152 1.00 98.75 295 HIS A O 1
ATOM 2407 N N . GLU A 1 296 ? 16.143 4.561 10.604 1.00 98.69 296 GLU A N 1
ATOM 2408 C CA . GLU A 1 296 ? 16.607 4.561 9.208 1.00 98.69 296 GLU A CA 1
ATOM 2409 C C . GLU A 1 296 ? 15.992 5.701 8.389 1.00 98.69 296 GLU A C 1
ATOM 2411 O O . GLU A 1 296 ? 16.707 6.371 7.644 1.00 98.69 296 GLU A O 1
ATOM 2416 N N . LEU A 1 297 ? 14.710 6.013 8.609 1.00 98.69 297 LEU A N 1
ATOM 2417 C CA . LEU A 1 297 ? 14.050 7.161 7.976 1.00 98.69 297 LEU A CA 1
ATOM 2418 C C . LEU A 1 297 ? 14.711 8.493 8.361 1.00 98.69 297 LEU A C 1
ATOM 2420 O O . LEU A 1 297 ? 14.960 9.330 7.500 1.00 98.69 297 LEU A O 1
ATOM 2424 N N . ASN A 1 298 ? 15.074 8.679 9.634 1.00 98.62 298 ASN A N 1
ATOM 2425 C CA . ASN A 1 298 ? 15.806 9.871 10.083 1.00 98.62 298 ASN A CA 1
ATOM 2426 C C . ASN A 1 298 ? 17.237 9.956 9.528 1.00 98.62 298 ASN A C 1
ATOM 2428 O O . ASN A 1 298 ? 17.819 11.042 9.496 1.00 98.62 298 ASN A O 1
ATOM 2432 N N . ASN A 1 299 ? 17.821 8.820 9.143 1.00 98.44 299 ASN A N 1
ATOM 2433 C CA . ASN A 1 299 ? 19.118 8.765 8.474 1.00 98.44 299 ASN A CA 1
ATOM 2434 C C . ASN A 1 299 ? 19.003 8.937 6.950 1.00 98.44 299 ASN A C 1
ATOM 2436 O O . ASN A 1 299 ? 20.040 8.958 6.287 1.00 98.44 299 ASN A O 1
ATOM 2440 N N . GLU A 1 300 ? 17.782 9.058 6.414 1.00 98.25 300 GLU A N 1
ATOM 2441 C CA . GLU A 1 300 ? 17.488 9.096 4.977 1.00 98.25 300 GLU A CA 1
ATOM 2442 C C . GLU A 1 300 ? 18.023 7.846 4.233 1.00 98.25 300 GLU A C 1
ATOM 2444 O O . GLU A 1 300 ? 18.380 7.903 3.056 1.00 98.25 300 GLU A O 1
ATOM 2449 N N . ASP A 1 301 ? 18.111 6.695 4.920 1.00 97.81 301 ASP A N 1
ATOM 2450 C CA . ASP A 1 301 ? 18.620 5.436 4.354 1.00 97.81 301 ASP A CA 1
ATOM 2451 C C . ASP A 1 301 ? 17.469 4.590 3.798 1.00 97.81 301 ASP A C 1
ATOM 2453 O O . ASP A 1 301 ? 16.963 3.674 4.448 1.00 97.81 301 ASP A O 1
ATOM 2457 N N . PHE A 1 302 ? 17.053 4.905 2.568 1.00 96.75 302 PHE A N 1
ATOM 2458 C CA . PHE A 1 302 ? 15.933 4.220 1.921 1.00 96.75 302 PHE A CA 1
ATOM 2459 C C . PHE A 1 302 ? 16.152 2.705 1.776 1.00 96.75 302 PHE A C 1
ATOM 2461 O O . PHE A 1 302 ? 15.226 1.923 1.981 1.00 96.75 302 PHE A O 1
ATOM 2468 N N . TYR A 1 303 ? 17.384 2.264 1.505 1.00 95.94 303 TYR A N 1
ATOM 2469 C CA . TYR A 1 303 ? 17.689 0.836 1.387 1.00 95.94 303 TYR A CA 1
ATOM 2470 C C . TYR A 1 303 ? 17.432 0.097 2.708 1.00 95.94 303 TYR A C 1
ATOM 2472 O O . TYR A 1 303 ? 16.804 -0.965 2.728 1.00 95.94 303 TYR A O 1
ATOM 2480 N N . LEU A 1 304 ? 17.876 0.658 3.837 1.00 97.75 304 LEU A N 1
ATOM 2481 C CA . LEU A 1 304 ? 17.571 0.074 5.142 1.00 97.75 304 LEU A CA 1
ATOM 2482 C C . LEU A 1 304 ? 16.088 0.225 5.506 1.00 97.75 304 LEU A C 1
ATOM 2484 O O . LEU A 1 304 ? 15.529 -0.711 6.082 1.00 97.75 304 LEU A O 1
ATOM 2488 N N . THR A 1 305 ? 15.418 1.311 5.112 1.00 98.06 305 THR A N 1
ATOM 2489 C CA . THR A 1 305 ? 13.956 1.458 5.235 1.00 98.06 305 THR A CA 1
ATOM 2490 C C . THR A 1 305 ? 13.217 0.300 4.554 1.00 98.06 305 THR A C 1
ATOM 2492 O O . THR A 1 305 ? 12.372 -0.330 5.195 1.00 98.06 305 THR A O 1
ATOM 2495 N N . GLN A 1 306 ? 13.589 -0.065 3.321 1.00 95.69 306 GLN A N 1
ATOM 2496 C CA . GLN A 1 306 ? 12.995 -1.194 2.586 1.00 95.69 306 GLN A CA 1
ATOM 2497 C C . GLN A 1 306 ? 13.228 -2.554 3.263 1.00 95.69 306 GLN A C 1
ATOM 2499 O O . GLN A 1 306 ? 12.426 -3.472 3.108 1.00 95.69 306 GLN A O 1
ATOM 2504 N N . ILE A 1 307 ? 14.287 -2.698 4.064 1.00 96.75 307 ILE A N 1
ATOM 2505 C CA . ILE A 1 307 ? 14.555 -3.915 4.847 1.00 96.75 307 ILE A CA 1
ATOM 2506 C C . ILE A 1 307 ? 13.776 -3.922 6.168 1.00 96.75 307 ILE A C 1
ATOM 2508 O O . ILE A 1 307 ? 13.344 -4.982 6.633 1.00 96.75 307 ILE A O 1
ATOM 2512 N N . LYS A 1 308 ? 13.619 -2.762 6.811 1.00 98.50 308 LYS A N 1
ATOM 2513 C CA . LYS A 1 308 ? 13.015 -2.642 8.145 1.00 98.50 308 LYS A CA 1
ATOM 2514 C C . LYS A 1 308 ? 11.492 -2.594 8.110 1.00 98.50 308 LYS A C 1
ATOM 2516 O O . LYS A 1 308 ? 10.866 -3.217 8.967 1.00 98.50 308 LYS A O 1
ATOM 2521 N N . ALA A 1 309 ? 10.888 -1.935 7.126 1.00 98.56 309 ALA A N 1
ATOM 2522 C CA . ALA A 1 309 ? 9.432 -1.827 7.028 1.00 98.56 309 ALA A CA 1
ATOM 2523 C C . ALA A 1 309 ? 8.710 -3.194 6.923 1.00 98.56 309 ALA A C 1
ATOM 2525 O O . ALA A 1 309 ? 7.761 -3.410 7.681 1.00 98.56 309 ALA A O 1
ATOM 2526 N N . PRO A 1 310 ? 9.189 -4.184 6.137 1.00 98.44 310 PRO A N 1
ATOM 2527 C CA . PRO A 1 310 ? 8.605 -5.531 6.119 1.00 98.44 310 PRO A CA 1
ATOM 2528 C C . PRO A 1 310 ? 8.646 -6.249 7.478 1.00 98.44 310 PRO A C 1
ATOM 2530 O O . PRO A 1 310 ? 7.808 -7.101 7.768 1.00 98.44 310 PRO A O 1
ATOM 2533 N N . ILE A 1 311 ? 9.619 -5.928 8.340 1.00 98.56 311 ILE A N 1
ATOM 2534 C CA . ILE A 1 311 ? 9.691 -6.491 9.698 1.00 98.56 311 ILE A CA 1
ATOM 2535 C C . ILE A 1 311 ? 8.562 -5.921 10.561 1.00 98.56 311 ILE A C 1
ATOM 2537 O O . ILE A 1 311 ? 7.941 -6.669 11.316 1.00 98.56 311 ILE A O 1
ATOM 2541 N N . VAL A 1 312 ? 8.278 -4.621 10.432 1.00 98.81 312 VAL A N 1
ATOM 2542 C CA . VAL A 1 312 ? 7.148 -3.978 11.119 1.00 98.81 312 VAL A CA 1
ATOM 2543 C C . VAL A 1 312 ? 5.832 -4.609 10.671 1.00 98.81 312 VAL A C 1
ATOM 2545 O O . VAL A 1 312 ? 5.043 -5.015 11.521 1.00 98.81 312 VAL A O 1
ATOM 2548 N N . ILE A 1 313 ? 5.638 -4.784 9.361 1.00 98.56 313 ILE A N 1
ATOM 2549 C CA . ILE A 1 313 ? 4.470 -5.469 8.790 1.00 98.56 313 ILE A CA 1
ATOM 2550 C C . ILE A 1 313 ? 4.276 -6.866 9.383 1.00 98.56 313 ILE A C 1
ATOM 2552 O O . ILE A 1 313 ? 3.196 -7.171 9.882 1.00 98.56 313 ILE A O 1
ATOM 2556 N N . LYS A 1 314 ? 5.326 -7.694 9.427 1.00 98.50 314 LYS A N 1
ATOM 2557 C CA . LYS A 1 314 ? 5.232 -9.036 10.026 1.00 98.50 314 LYS A CA 1
ATOM 2558 C C . LYS A 1 314 ? 4.819 -8.988 11.491 1.00 98.50 314 LYS A C 1
ATOM 2560 O O . LYS A 1 314 ? 4.075 -9.847 11.950 1.00 98.50 314 LYS A O 1
ATOM 2565 N N . ASN A 1 315 ? 5.280 -7.987 12.238 1.00 98.38 315 ASN A N 1
ATOM 2566 C CA . ASN A 1 315 ? 4.856 -7.812 13.623 1.00 98.38 315 ASN A CA 1
ATOM 2567 C C . ASN A 1 315 ? 3.393 -7.350 13.731 1.00 98.38 315 ASN A C 1
ATOM 2569 O O . ASN A 1 315 ? 2.723 -7.772 14.669 1.00 98.38 315 ASN A O 1
ATOM 2573 N N . ILE A 1 316 ? 2.886 -6.551 12.783 1.00 98.12 316 ILE A N 1
ATOM 2574 C CA . ILE A 1 316 ? 1.456 -6.205 12.692 1.00 98.12 316 ILE A CA 1
ATOM 2575 C C . ILE A 1 316 ? 0.620 -7.452 12.370 1.00 98.12 316 ILE A C 1
ATOM 2577 O O . ILE A 1 316 ? -0.408 -7.665 13.004 1.00 98.12 316 ILE A O 1
ATOM 2581 N N . MET A 1 317 ? 1.068 -8.326 11.466 1.00 96.75 317 MET A N 1
ATOM 2582 C CA . MET A 1 317 ? 0.359 -9.582 11.176 1.00 96.75 317 MET A CA 1
ATOM 2583 C C . MET A 1 317 ? 0.275 -10.510 12.389 1.00 96.75 317 MET A C 1
ATOM 2585 O O . MET A 1 317 ? -0.758 -11.118 12.633 1.00 96.75 317 MET A O 1
ATOM 2589 N N . LEU A 1 318 ? 1.319 -10.570 13.219 1.00 96.31 318 LEU A N 1
ATOM 2590 C CA . LEU A 1 318 ? 1.244 -11.308 14.485 1.00 96.31 318 LEU A CA 1
ATOM 2591 C C . LEU A 1 318 ? 0.189 -10.720 15.445 1.00 96.31 318 LEU A C 1
ATOM 2593 O O . LEU A 1 318 ? -0.361 -11.448 16.273 1.00 96.31 318 LEU A O 1
ATOM 2597 N N . MET A 1 319 ? -0.097 -9.414 15.364 1.00 95.50 319 MET A N 1
ATOM 2598 C CA . MET A 1 319 ? -1.214 -8.816 16.104 1.00 95.50 319 MET A CA 1
ATOM 2599 C C . MET A 1 319 ? -2.555 -9.252 15.518 1.00 95.50 319 MET A C 1
ATOM 2601 O O . MET A 1 319 ? -3.437 -9.617 16.284 1.00 95.50 319 MET A O 1
ATOM 2605 N N . ASP A 1 320 ? -2.698 -9.255 14.192 1.00 93.25 320 ASP A N 1
ATOM 2606 C CA . ASP A 1 320 ? -3.894 -9.740 13.487 1.00 93.25 320 ASP A CA 1
ATOM 2607 C C . ASP A 1 320 ? -4.249 -11.183 13.900 1.00 93.25 320 ASP A C 1
ATOM 2609 O O . ASP A 1 320 ? -5.350 -11.463 14.381 1.00 93.25 320 ASP A O 1
ATOM 2613 N N . GLU A 1 321 ? -3.260 -12.082 13.875 1.00 92.69 321 GLU A N 1
ATOM 2614 C CA . GLU A 1 321 ? -3.408 -13.475 14.319 1.00 92.69 321 GLU A CA 1
ATOM 2615 C C . GLU A 1 321 ? -3.911 -13.601 15.767 1.00 92.69 321 GLU A C 1
ATOM 2617 O O . GLU A 1 321 ? -4.579 -14.578 16.109 1.00 92.69 321 GLU A O 1
ATOM 2622 N N . THR A 1 322 ? -3.611 -12.617 16.623 1.00 90.69 322 THR A N 1
ATOM 2623 C CA . THR A 1 322 ? -4.079 -12.595 18.016 1.00 90.69 322 THR A CA 1
ATOM 2624 C C . THR A 1 322 ? -5.595 -12.387 18.090 1.00 90.69 322 THR A C 1
ATOM 2626 O O . THR A 1 322 ? -6.247 -12.983 18.946 1.00 90.69 322 THR A O 1
ATOM 2629 N N . PHE A 1 323 ? -6.170 -11.590 17.185 1.00 86.81 323 PHE A N 1
ATOM 2630 C CA . PHE A 1 323 ? -7.617 -11.353 17.111 1.00 86.81 323 PHE A CA 1
ATOM 2631 C C . PHE A 1 323 ? -8.351 -12.485 16.390 1.00 86.81 323 PHE A C 1
ATOM 2633 O O . PHE A 1 323 ? -9.427 -12.886 16.821 1.00 86.81 323 PHE A O 1
ATOM 2640 N N . SER A 1 324 ? -7.727 -13.071 15.368 1.00 76.44 324 SER A N 1
ATOM 2641 C CA . SER A 1 324 ? -8.293 -14.172 14.575 1.00 76.44 324 SER A CA 1
ATOM 2642 C C . SER A 1 324 ? -8.296 -15.543 15.285 1.00 76.44 324 SER A C 1
ATOM 2644 O O . SER A 1 324 ? -8.846 -16.519 14.772 1.00 76.44 324 SER A O 1
ATOM 2646 N N . ALA A 1 325 ? -7.655 -15.669 16.454 1.00 60.66 325 ALA A N 1
ATOM 2647 C CA . ALA A 1 325 ? -7.523 -16.932 17.194 1.00 60.66 325 ALA A CA 1
ATOM 2648 C C . ALA A 1 325 ? -8.723 -17.279 18.107 1.00 60.66 325 ALA A C 1
ATOM 2650 O O . ALA A 1 325 ? -8.684 -18.295 18.824 1.00 60.66 325 ALA A O 1
ATOM 2651 N N . HIS A 1 326 ? -9.772 -16.458 18.118 1.00 43.19 326 HIS A N 1
ATOM 2652 C CA . HIS A 1 326 ? -10.961 -16.588 18.970 1.00 43.19 326 HIS A CA 1
ATOM 2653 C C . HIS A 1 326 ? -12.244 -16.610 18.148 1.00 43.19 326 HIS A C 1
ATOM 2655 O O . HIS A 1 326 ? -13.216 -17.224 18.660 1.00 43.19 326 HIS A O 1
#

pLDDT: mean 84.28, std 20.37, range [29.09, 98.88]

Organism: Alkaliphilus metalliredigens (strain QYMF) (NCBI:txid293826)

Secondary structure (DSSP, 8-state):
--HHHHHHHHHHHHHHHHHHHTSS--PPPP--------GGGPPBPPHHHHHHHHHHHHHHHHHHTHHHHHHHHHHHHHHHHHHHHHHHHHHHHGGG---------------------HHHHHHHH-SSHHHHHTTT---S----SS--S-HHHHHHHHHHHHHHHHHHHHHHHHHHHHTT--HHHHHHHHHHHHHHHHHHHTT-HHHHHHHHHHHHHHHHHHHTTSB-SS-THHHHHHHHHHHHHHHHHTT-HHHHHHHHHHHHHHHHHHHHHHHHTT-HHHHHHHHHHHHHHHHHHHTT-HHHHHHHHHHHHHHHHHHHHHHHT-

Foldseek 3Di:
DDPVVVCVVVVVVVVVVVVVVVPPPDDPDPPPPPPPPPVVPFAADDPLLVVLLLLLLLLLLLLLLVVLLVVLLVVVVVVVVVVVVVVVVVVVVVVPDDDDDDDDDDDDPPPPPPHRQSVVSSVVRGLCNLLSVLVVRHHPDPDDRHRDPDCPVSLVVSLVSLVVSVVSLVVVLVVLVVLVPPPVLNVVLVVLSVQLNVCSVVSVSLSNSLSSLVNQLSSLVSCVSHPDLFNSLLSLLSSLLSVLSSCLVVVNLVVSLVSLVSNVVSCVVCVVVCVVLVNPVLSVQLVVLSVQLNVCSVVSNSVSNNVSSSSNSNSSVVSRVSSVVD